Protein AF-A0AAF6BJA9-F1 (afdb_monomer_lite)

Sequence (300 aa):
MRVQPLTESLWLEAHGDADSFMAHGGGMAIALGTLLAVLSAVANGTFTIFSKTGAVRRARVDPVVFNLWACVGIVLSSLLTLVMYKFVWSYMGLISGLLFVLSASNSYRAVRLIGVSVGTGIWCGTAVLVSFVAGLVFDPNGALKSKLWALVAIIIIMIGIVGVAYAGHVGRVAAGHEENLDTLLQHPVTGEQRSGTFSTGVFTAIFAGLAGGLIMIPLTRASAEAQGIPYLPSFAIGVAIFAPIVTAIPYVTRVDREMPNLAPAAAALPGIVSGIVWNIGNVFSILAIGYISYSIAYPM

Secondary structure (DSSP, 8-state):
-------HHHHHHHHS-HHHHHHTTHHHHHHHHHHHHHHHHHHHHHGGGGGGSHHHHHTT--HHHHHHHHHHHHHHHHHGGGGTS-----HHHHHHHHHHHHHHHHHHHHHHHHHHHHHHHHHHHHHHHHHHHHHHHH-TT---S-HHHHHHHHHHHHHHHHHHHHHHHHHHHHTTTTTTTTGGGT----HHHHHHHHHHHHHHHHHHHHHHTTTTHHHHTS-TTTSSGGGHHHHHHHHHHHHHHHHHHHHHTSSS-PPP---HHHHHHHHHHHHHHHHHHHHHHHHHHHHH-HHHHS--

Foldseek 3Di:
DQLQQLALLVCCVVPVDSVVSVVVCLVVLLVLLVVLLVLLVVLVLCLLVLCVDPLNVVVVAQLLLLLLLLLVLLLVLLVVCVVPAPADADLLLLLLLQLQSLLSSLLNLLCVLLNSQLLVLLLLLLLLVLLLVLQCVQQPSSDDPDPVVLVVVNVVSNVVSVVRNVVSNVVCVVVCVVCPPVVVVPDDDDPVNSVVSNVSSSVSSNSSNNSNSCSCSSLSVTDSSCHASSVSNNNSVSNVVVSVVSSQVVLCPDPVSDDRPSSCVRRNVSSSVSNNSNVSSVNSLSSSCSRHNRSPSRSD

Structure (mmCIF, N/CA/C/O backbone):
data_AF-A0AAF6BJA9-F1
#
_entry.id   AF-A0AAF6BJA9-F1
#
loop_
_atom_site.group_PDB
_atom_site.id
_atom_site.type_symbol
_atom_site.label_atom_id
_atom_site.label_alt_id
_atom_site.label_comp_id
_atom_site.label_asym_id
_atom_site.label_entity_id
_atom_site.label_seq_id
_atom_site.pdbx_PDB_ins_code
_atom_site.Cartn_x
_atom_site.Cartn_y
_atom_site.Cartn_z
_atom_site.occupancy
_atom_site.B_iso_or_equiv
_atom_site.auth_seq_id
_atom_site.auth_comp_id
_atom_site.auth_asym_id
_atom_site.auth_atom_id
_atom_site.pdbx_PDB_model_num
ATOM 1 N N . MET A 1 1 ? 4.086 -14.733 -21.008 1.00 34.28 1 MET A N 1
ATOM 2 C CA . MET A 1 1 ? 4.845 -13.716 -21.767 1.00 34.28 1 MET A CA 1
ATOM 3 C C . MET A 1 1 ? 5.804 -13.037 -20.810 1.00 34.28 1 MET A C 1
ATOM 5 O O . MET A 1 1 ? 5.344 -12.556 -19.783 1.00 34.28 1 MET A O 1
ATOM 9 N N . ARG A 1 2 ? 7.115 -13.046 -21.086 1.00 34.19 2 ARG A N 1
ATOM 10 C CA . ARG A 1 2 ? 8.041 -12.129 -20.406 1.00 34.19 2 ARG A CA 1
ATOM 11 C C . ARG A 1 2 ? 7.704 -10.739 -20.934 1.00 34.19 2 ARG A C 1
ATOM 13 O O . ARG A 1 2 ? 7.937 -10.488 -22.110 1.00 34.19 2 ARG A O 1
ATOM 20 N N . VAL A 1 3 ? 7.099 -9.885 -20.116 1.00 44.19 3 VAL A N 1
ATOM 21 C CA . VAL A 1 3 ? 7.051 -8.456 -20.432 1.00 44.19 3 VAL A CA 1
ATOM 22 C C . VAL A 1 3 ? 8.466 -7.967 -20.155 1.00 44.19 3 VAL A C 1
ATOM 24 O O . VAL A 1 3 ? 8.813 -7.709 -19.007 1.00 44.19 3 VAL A O 1
ATOM 27 N N . GLN A 1 4 ? 9.333 -7.989 -21.171 1.00 48.81 4 GLN A N 1
ATOM 28 C CA . GLN A 1 4 ? 10.570 -7.223 -21.077 1.00 48.81 4 GLN A CA 1
ATOM 29 C C . GLN A 1 4 ? 10.157 -5.762 -20.871 1.00 48.81 4 GLN A C 1
ATOM 31 O O . GLN A 1 4 ? 9.254 -5.307 -21.580 1.00 48.81 4 GLN A O 1
ATOM 36 N N . PRO A 1 5 ? 10.735 -5.056 -19.887 1.00 52.78 5 PRO A N 1
ATOM 37 C CA . PRO A 1 5 ? 10.380 -3.670 -19.665 1.00 52.78 5 PRO A CA 1
ATOM 38 C C . PRO A 1 5 ? 10.709 -2.876 -20.934 1.00 52.78 5 PRO A C 1
ATOM 40 O O . PRO A 1 5 ? 11.847 -2.862 -21.395 1.00 52.78 5 PRO A O 1
ATOM 43 N N . LEU A 1 6 ? 9.685 -2.269 -21.529 1.00 60.59 6 LEU A N 1
ATOM 44 C CA . LEU A 1 6 ? 9.773 -1.437 -22.733 1.00 60.59 6 LEU A CA 1
ATOM 45 C C . LEU A 1 6 ? 9.992 0.020 -22.312 1.00 60.59 6 LEU A C 1
ATOM 47 O O . LEU A 1 6 ? 9.307 0.929 -22.776 1.00 60.59 6 LEU A O 1
ATOM 51 N N . THR A 1 7 ? 10.905 0.241 -21.366 1.00 62.94 7 THR A N 1
ATOM 52 C CA . THR A 1 7 ? 11.244 1.592 -20.929 1.00 62.94 7 THR A CA 1
ATOM 53 C C . THR A 1 7 ? 12.184 2.231 -21.943 1.00 62.94 7 THR A C 1
ATOM 55 O O . THR A 1 7 ? 13.053 1.570 -22.518 1.00 62.94 7 THR A O 1
ATOM 58 N N . GLU A 1 8 ? 12.043 3.542 -22.135 1.00 64.38 8 GLU A N 1
ATOM 59 C CA . GLU A 1 8 ? 12.928 4.317 -23.012 1.00 64.38 8 GLU A CA 1
ATOM 60 C C . GLU A 1 8 ? 14.409 4.133 -22.621 1.00 64.38 8 GLU A C 1
ATOM 62 O O . GLU A 1 8 ? 15.269 4.035 -23.490 1.00 64.38 8 GLU A O 1
ATOM 67 N N . SER A 1 9 ? 14.704 4.001 -21.321 1.00 61.16 9 SER A N 1
ATOM 68 C CA . SER A 1 9 ? 16.060 3.775 -20.801 1.00 61.16 9 SER A CA 1
ATOM 69 C C . SER A 1 9 ? 16.695 2.474 -21.300 1.00 61.16 9 SER A C 1
ATOM 71 O O . SER A 1 9 ? 17.823 2.494 -21.781 1.00 61.16 9 SER A O 1
ATOM 73 N N . LEU A 1 10 ? 15.970 1.354 -21.244 1.00 66.25 10 LEU A N 1
ATOM 74 C CA . LEU A 1 10 ? 16.471 0.055 -21.704 1.00 66.25 10 LEU A CA 1
ATOM 75 C C . LEU A 1 10 ? 16.582 0.009 -23.226 1.00 66.25 10 LEU A C 1
ATOM 77 O O . LEU A 1 10 ? 17.491 -0.618 -23.768 1.00 66.25 10 LEU A O 1
ATOM 81 N N . TRP A 1 11 ? 15.675 0.696 -23.927 1.00 67.50 11 TRP A N 1
ATOM 82 C CA . TRP A 1 11 ? 15.764 0.821 -25.377 1.00 67.50 11 TRP A CA 1
ATOM 83 C C . TRP A 1 11 ? 17.007 1.604 -25.797 1.00 67.50 11 TRP A C 1
ATOM 85 O O . TRP A 1 11 ? 17.714 1.178 -26.708 1.00 67.50 11 TRP A O 1
ATOM 95 N N . LEU A 1 12 ? 17.298 2.706 -25.103 1.00 65.25 12 LEU A N 1
ATOM 96 C CA . LEU A 1 12 ? 18.499 3.512 -25.302 1.00 65.25 12 LEU A CA 1
ATOM 97 C C . LEU A 1 12 ? 19.780 2.734 -24.997 1.00 65.25 12 LEU A C 1
ATOM 99 O O . LEU A 1 12 ? 20.728 2.823 -25.770 1.00 65.25 12 LEU A O 1
ATOM 103 N N . GLU A 1 13 ? 19.811 1.937 -23.929 1.00 68.56 13 GLU A N 1
ATOM 104 C CA . GLU A 1 13 ? 20.958 1.068 -23.630 1.00 68.56 13 GLU A CA 1
ATOM 105 C C . GLU A 1 13 ? 21.189 0.003 -24.712 1.00 68.56 13 GLU A C 1
ATOM 107 O O . GLU A 1 13 ? 22.333 -0.309 -25.035 1.00 68.56 13 GLU A O 1
ATOM 112 N N . ALA A 1 14 ? 20.116 -0.543 -25.291 1.00 68.00 14 ALA A N 1
ATOM 113 C CA . ALA A 1 14 ? 20.206 -1.598 -26.297 1.00 68.00 14 ALA A CA 1
ATOM 114 C C . ALA A 1 14 ? 20.451 -1.085 -27.731 1.00 68.00 14 ALA A C 1
ATOM 116 O O . ALA A 1 14 ? 21.119 -1.767 -28.506 1.00 68.00 14 ALA A O 1
ATOM 117 N N . HIS A 1 15 ? 19.916 0.086 -28.097 1.00 70.31 15 HIS A N 1
ATOM 118 C CA . HIS A 1 15 ? 19.885 0.574 -29.487 1.00 70.31 15 HIS A CA 1
ATOM 119 C C . HIS A 1 15 ? 20.535 1.951 -29.687 1.00 70.31 15 HIS A C 1
ATOM 121 O O . HIS A 1 15 ? 20.755 2.352 -30.826 1.00 70.31 15 HIS A O 1
ATOM 127 N N . GLY A 1 16 ? 20.853 2.682 -28.614 1.00 69.75 16 GLY A N 1
ATOM 128 C CA . GLY A 1 16 ? 21.572 3.960 -28.670 1.00 69.75 16 GLY A CA 1
ATOM 129 C C . GLY A 1 16 ? 20.784 5.164 -29.203 1.00 69.75 16 GLY A C 1
ATOM 130 O O . GLY A 1 16 ? 21.357 6.248 -29.270 1.00 69.75 16 GLY A O 1
ATOM 131 N N . ASP A 1 17 ? 19.503 5.012 -29.565 1.00 73.94 17 ASP A N 1
ATOM 132 C CA . ASP A 1 17 ? 18.697 6.075 -30.186 1.00 73.94 17 ASP A CA 1
ATOM 133 C C . ASP A 1 17 ? 17.255 6.153 -29.637 1.00 73.94 17 ASP A C 1
ATOM 135 O O . ASP A 1 17 ? 16.500 5.177 -29.688 1.00 73.94 17 ASP A O 1
ATOM 139 N N . ALA A 1 18 ? 16.860 7.337 -29.150 1.00 67.75 18 ALA A N 1
ATOM 140 C CA . ALA A 1 18 ? 15.521 7.631 -28.629 1.00 67.75 18 ALA A CA 1
ATOM 141 C C . ALA A 1 18 ? 14.471 7.804 -29.738 1.00 67.75 18 ALA A C 1
ATOM 143 O O . ALA A 1 18 ? 13.301 7.470 -29.532 1.00 67.75 18 ALA A O 1
ATOM 144 N N . ASP A 1 19 ? 14.865 8.288 -30.918 1.00 68.75 19 ASP A N 1
ATOM 145 C CA . ASP A 1 19 ? 13.929 8.492 -32.028 1.00 68.75 19 ASP A CA 1
ATOM 146 C C . ASP A 1 19 ? 13.453 7.135 -32.566 1.00 68.75 19 ASP A C 1
ATOM 148 O O . ASP A 1 19 ? 12.267 6.945 -32.864 1.00 68.75 19 ASP A O 1
ATOM 152 N N . SER A 1 20 ? 14.341 6.135 -32.546 1.00 69.50 20 SER A N 1
ATOM 153 C CA . SER A 1 20 ? 13.988 4.742 -32.814 1.00 69.50 20 SER A CA 1
ATOM 154 C C . SER A 1 20 ? 12.968 4.167 -31.816 1.00 69.50 20 SER A C 1
ATOM 156 O O . SER A 1 20 ? 12.077 3.431 -32.240 1.00 69.50 20 SER A O 1
ATOM 158 N N . PHE A 1 21 ? 13.015 4.524 -30.524 1.00 71.06 21 PHE A N 1
ATOM 159 C CA . PHE A 1 21 ? 12.031 4.065 -29.528 1.00 71.06 21 PHE A CA 1
ATOM 160 C C . PHE A 1 21 ? 10.630 4.587 -29.854 1.00 71.06 21 PHE A C 1
ATOM 162 O O . PHE A 1 21 ? 9.650 3.836 -29.843 1.00 71.06 21 PHE A O 1
ATOM 169 N N . MET A 1 22 ? 10.531 5.871 -30.205 1.00 72.81 22 MET A N 1
ATOM 170 C CA . MET A 1 22 ? 9.260 6.488 -30.582 1.00 72.81 22 MET A CA 1
ATOM 171 C C . MET A 1 22 ? 8.695 5.882 -31.871 1.00 72.81 22 MET A C 1
ATOM 173 O O . MET A 1 22 ? 7.496 5.601 -31.932 1.00 72.81 22 MET A O 1
ATOM 177 N N . ALA A 1 23 ? 9.552 5.595 -32.855 1.00 67.25 23 ALA A N 1
ATOM 178 C CA . ALA A 1 23 ? 9.166 4.926 -34.098 1.00 67.25 23 ALA A CA 1
ATOM 179 C C . ALA A 1 23 ? 8.669 3.479 -33.890 1.00 67.25 23 ALA A C 1
ATOM 181 O O . ALA A 1 23 ? 7.835 3.005 -34.659 1.00 67.25 23 ALA A O 1
ATOM 182 N N . HIS A 1 24 ? 9.121 2.794 -32.832 1.00 65.94 24 HIS A N 1
ATOM 183 C CA . HIS A 1 24 ? 8.747 1.409 -32.503 1.00 65.94 24 HIS A CA 1
ATOM 184 C C . HIS A 1 24 ? 7.612 1.299 -31.467 1.00 65.94 24 HIS A C 1
ATOM 186 O O . HIS A 1 24 ? 7.437 0.262 -30.829 1.00 65.94 24 HIS A O 1
ATOM 192 N N . GLY A 1 25 ? 6.804 2.353 -31.308 1.00 72.06 25 GLY A N 1
ATOM 193 C CA . GLY A 1 25 ? 5.620 2.330 -30.443 1.00 72.06 25 GLY A CA 1
ATOM 194 C C . GLY A 1 25 ? 5.856 2.816 -29.010 1.00 72.06 25 GLY A C 1
ATOM 195 O O . GLY A 1 25 ? 4.967 2.672 -28.169 1.00 72.06 25 GLY A O 1
ATOM 196 N N . GLY A 1 26 ? 6.998 3.452 -28.728 1.00 76.56 26 GLY A N 1
ATOM 197 C CA . GLY A 1 26 ? 7.319 4.021 -27.416 1.00 76.56 26 GLY A CA 1
ATOM 198 C C . GLY A 1 26 ? 6.270 5.006 -26.888 1.00 76.56 26 GLY A C 1
ATOM 199 O O . GLY A 1 26 ? 5.929 4.978 -25.706 1.00 76.56 26 GLY A O 1
ATOM 200 N N . GLY A 1 27 ? 5.652 5.802 -27.769 1.00 82.12 27 GLY A N 1
ATOM 201 C CA . GLY A 1 27 ? 4.544 6.687 -27.389 1.00 82.12 27 GLY A CA 1
ATOM 202 C C . GLY A 1 27 ? 3.325 5.934 -26.832 1.00 82.12 27 GLY A C 1
ATOM 203 O O . GLY A 1 27 ? 2.727 6.368 -25.847 1.00 82.12 27 GLY A O 1
ATOM 204 N N . MET A 1 28 ? 2.988 4.773 -27.406 1.00 84.31 28 MET A N 1
ATOM 205 C CA . MET A 1 28 ? 1.901 3.922 -26.910 1.00 84.31 28 MET A CA 1
ATOM 206 C C . MET A 1 28 ? 2.273 3.253 -25.582 1.00 84.31 28 MET A C 1
ATOM 208 O O . MET A 1 28 ? 1.428 3.171 -24.693 1.00 84.31 28 MET A O 1
ATOM 212 N N . ALA A 1 29 ? 3.531 2.834 -25.413 1.00 83.25 29 ALA A N 1
ATOM 213 C CA . ALA A 1 29 ? 4.031 2.288 -24.150 1.00 83.25 29 ALA A CA 1
ATOM 214 C C . ALA A 1 29 ? 3.932 3.311 -23.004 1.00 83.25 29 ALA A C 1
ATOM 216 O O . ALA A 1 29 ? 3.412 2.984 -21.937 1.00 83.25 29 ALA A O 1
ATOM 217 N N . ILE A 1 30 ? 4.341 4.563 -23.245 1.00 87.06 30 ILE A N 1
ATOM 218 C CA . ILE A 1 30 ? 4.216 5.655 -22.268 1.00 87.06 30 ILE A CA 1
ATOM 219 C C . ILE A 1 30 ? 2.743 5.896 -21.922 1.00 87.06 30 ILE A C 1
ATOM 221 O O . ILE A 1 30 ? 2.389 5.915 -20.745 1.00 87.06 30 ILE A O 1
ATOM 225 N N . ALA A 1 31 ? 1.867 6.011 -22.927 1.00 89.38 31 ALA A N 1
ATOM 226 C CA . ALA A 1 31 ? 0.438 6.236 -22.706 1.00 89.38 31 ALA A CA 1
ATOM 227 C C . ALA A 1 31 ? -0.217 5.111 -21.882 1.00 89.38 31 ALA A C 1
ATOM 229 O O . ALA A 1 31 ? -0.987 5.386 -20.960 1.00 89.38 31 ALA A O 1
ATOM 230 N N . LEU A 1 32 ? 0.115 3.849 -22.175 1.00 91.12 32 LEU A N 1
ATOM 231 C CA . LEU A 1 32 ? -0.370 2.694 -21.418 1.00 91.12 32 LEU A CA 1
ATOM 232 C C . LEU A 1 32 ? 0.174 2.678 -19.987 1.00 91.12 32 LEU A C 1
ATOM 234 O O . LEU A 1 32 ? -0.597 2.466 -19.052 1.00 91.12 32 LEU A O 1
ATOM 238 N N . GLY A 1 33 ? 1.471 2.936 -19.798 1.00 91.19 33 GLY A N 1
ATOM 239 C CA . GLY A 1 33 ? 2.082 3.025 -18.471 1.00 91.19 33 GLY A CA 1
ATOM 240 C C . GLY A 1 33 ? 1.441 4.115 -17.613 1.00 91.19 33 GLY A C 1
ATOM 241 O O . GLY A 1 33 ? 1.088 3.865 -16.463 1.00 91.19 33 GLY A O 1
ATOM 242 N N . THR A 1 34 ? 1.201 5.293 -18.192 1.00 92.62 34 THR A N 1
ATOM 243 C CA . THR A 1 34 ? 0.502 6.400 -17.530 1.00 92.62 34 THR A CA 1
ATOM 244 C C . THR A 1 34 ? -0.942 6.044 -17.180 1.00 92.62 34 THR A C 1
ATOM 246 O O . THR A 1 34 ? -1.369 6.292 -16.054 1.00 92.62 34 THR A O 1
ATOM 249 N N . LEU A 1 35 ? -1.695 5.429 -18.099 1.00 95.19 35 LEU A N 1
ATOM 250 C CA . LEU A 1 35 ? -3.065 4.985 -17.826 1.00 95.19 35 LEU A CA 1
ATOM 251 C C . LEU A 1 35 ? -3.108 3.990 -16.658 1.00 95.19 35 LEU A C 1
ATOM 253 O O . LEU A 1 35 ? -3.942 4.119 -15.765 1.00 95.19 35 LEU A O 1
ATOM 257 N N . LEU A 1 36 ? -2.196 3.017 -16.646 1.00 95.75 36 LEU A N 1
ATOM 258 C CA . LEU A 1 36 ? -2.088 2.028 -15.574 1.00 95.75 36 LEU A CA 1
ATOM 259 C C . LEU A 1 36 ? -1.726 2.679 -14.232 1.00 95.75 36 LEU A C 1
ATOM 261 O O . LEU A 1 36 ? -2.331 2.337 -13.218 1.00 95.75 36 LEU A O 1
ATOM 265 N N . ALA A 1 37 ? -0.809 3.649 -14.216 1.00 94.56 37 ALA A N 1
ATOM 266 C CA . ALA A 1 37 ? -0.485 4.404 -13.006 1.00 94.56 37 ALA A CA 1
ATOM 267 C C . ALA A 1 37 ? -1.716 5.151 -12.456 1.00 94.56 37 ALA A C 1
ATOM 269 O O . ALA A 1 37 ? -2.041 5.024 -11.279 1.00 94.56 37 ALA A O 1
ATOM 270 N N . VAL A 1 38 ? -2.494 5.817 -13.320 1.00 94.44 38 VAL A N 1
ATOM 271 C CA . VAL A 1 38 ? -3.741 6.496 -12.918 1.00 94.44 38 VAL A CA 1
ATOM 272 C C . VAL A 1 38 ? -4.776 5.511 -12.363 1.00 94.44 38 VAL A C 1
ATOM 274 O O . VAL A 1 38 ? -5.398 5.775 -11.333 1.00 94.44 38 VAL A O 1
ATOM 277 N N . LEU A 1 39 ? -4.959 4.353 -13.005 1.00 95.94 39 LEU A N 1
ATOM 278 C CA . LEU A 1 39 ? -5.859 3.312 -12.498 1.00 95.94 39 LEU A CA 1
ATOM 279 C C . LEU A 1 39 ? -5.396 2.772 -11.138 1.00 95.94 39 LEU A C 1
ATOM 281 O O . LEU A 1 39 ? -6.229 2.507 -10.266 1.00 95.94 39 LEU A O 1
ATOM 285 N N . SER A 1 40 ? -4.081 2.652 -10.933 1.00 95.75 40 SER A N 1
ATOM 286 C CA . SER A 1 40 ? -3.509 2.309 -9.631 1.00 95.75 40 SER A CA 1
ATOM 287 C C . SER A 1 40 ? -3.832 3.360 -8.574 1.00 95.75 40 SER A C 1
ATOM 289 O O . SER A 1 40 ? -4.333 3.012 -7.502 1.00 95.75 40 SER A O 1
ATOM 291 N N . ALA A 1 41 ? -3.639 4.644 -8.884 1.00 92.31 41 ALA A N 1
ATOM 292 C CA . ALA A 1 41 ? -3.942 5.747 -7.978 1.00 92.31 41 ALA A CA 1
ATOM 293 C C . ALA A 1 41 ? -5.418 5.746 -7.540 1.00 92.31 41 ALA A C 1
ATOM 295 O O . ALA A 1 41 ? -5.713 5.917 -6.356 1.00 92.31 41 ALA A O 1
ATOM 296 N N . VAL A 1 42 ? -6.356 5.459 -8.452 1.00 93.12 42 VAL A N 1
ATOM 297 C CA . VAL A 1 42 ? -7.790 5.339 -8.124 1.00 93.12 42 VAL A CA 1
ATOM 298 C C . VAL A 1 42 ? -8.050 4.186 -7.150 1.00 93.12 42 VAL A C 1
ATOM 300 O O . VAL A 1 42 ? -8.745 4.363 -6.143 1.00 93.12 42 VAL A O 1
ATOM 303 N N . ALA A 1 43 ? -7.480 3.008 -7.408 1.00 94.38 43 ALA A N 1
ATOM 304 C CA . ALA A 1 43 ? -7.631 1.847 -6.535 1.00 94.38 43 ALA A CA 1
ATOM 305 C C . ALA A 1 43 ? -7.014 2.090 -5.140 1.00 94.38 43 ALA A C 1
ATOM 307 O O . ALA A 1 43 ? -7.668 1.860 -4.115 1.00 94.38 43 ALA A O 1
ATOM 308 N N . ASN A 1 44 ? -5.803 2.655 -5.097 1.00 90.31 44 ASN A N 1
ATOM 309 C CA . ASN A 1 44 ? -5.084 3.027 -3.874 1.00 90.31 44 ASN A CA 1
ATOM 310 C C . ASN A 1 44 ? -5.755 4.175 -3.100 1.00 90.31 44 ASN A C 1
ATOM 312 O O . ASN A 1 44 ? -5.689 4.217 -1.874 1.00 90.31 44 ASN A O 1
ATOM 316 N N . GLY A 1 45 ? -6.451 5.090 -3.772 1.00 87.06 45 GLY A N 1
ATOM 317 C CA . GLY A 1 45 ? -7.254 6.118 -3.107 1.00 87.06 45 GLY A CA 1
ATOM 318 C C . GLY A 1 45 ? -8.534 5.560 -2.473 1.00 87.06 45 GLY A C 1
ATOM 319 O O . GLY A 1 45 ? -9.032 6.101 -1.486 1.00 87.06 45 GLY A O 1
ATOM 320 N N . THR A 1 46 ? -9.057 4.454 -3.012 1.00 90.44 46 THR A N 1
ATOM 321 C CA . THR A 1 46 ? -10.394 3.934 -2.682 1.00 90.44 46 THR A CA 1
ATOM 322 C C . THR A 1 46 ? -10.378 2.856 -1.600 1.00 90.44 46 THR A C 1
ATOM 324 O O . THR A 1 46 ? -11.316 2.778 -0.804 1.00 90.44 46 THR A O 1
ATOM 327 N N . PHE A 1 47 ? -9.338 2.018 -1.527 1.00 93.75 47 PHE A N 1
ATOM 328 C CA . PHE A 1 47 ? -9.377 0.799 -0.704 1.00 93.75 47 PHE A CA 1
ATOM 329 C C . PHE A 1 47 ? -9.695 1.052 0.782 1.00 93.75 47 PHE A C 1
ATOM 331 O O . PHE A 1 47 ? -10.384 0.249 1.412 1.00 93.75 47 PHE A O 1
ATOM 338 N N . THR A 1 48 ? -9.275 2.178 1.364 1.00 91.00 48 THR A N 1
ATOM 339 C CA . THR A 1 48 ? -9.524 2.452 2.790 1.00 91.00 48 THR A CA 1
ATOM 340 C C . THR A 1 48 ? -10.989 2.748 3.119 1.00 91.00 48 THR A C 1
ATOM 342 O O . THR A 1 48 ? -11.394 2.599 4.275 1.00 91.00 48 THR A O 1
ATOM 345 N N . ILE A 1 49 ? -11.817 3.106 2.132 1.00 91.00 49 ILE A N 1
ATOM 346 C CA . ILE A 1 49 ? -13.228 3.477 2.326 1.00 91.00 49 ILE A CA 1
ATOM 347 C C . ILE A 1 49 ? -14.034 2.325 2.942 1.00 91.00 49 ILE A C 1
ATOM 349 O O . ILE A 1 49 ? -14.912 2.561 3.774 1.00 91.00 49 ILE A O 1
ATOM 353 N N . PHE A 1 50 ? -13.701 1.070 2.626 1.00 93.69 50 PHE A N 1
ATOM 354 C CA . PHE A 1 50 ? -14.411 -0.101 3.152 1.00 93.69 50 PHE A CA 1
ATOM 355 C C . PHE A 1 50 ? -14.306 -0.248 4.682 1.00 93.69 50 PHE A C 1
ATOM 357 O O . PHE A 1 50 ? -15.227 -0.775 5.316 1.00 93.69 50 PHE A O 1
ATOM 364 N N . SER A 1 51 ? -13.255 0.310 5.299 1.00 90.50 51 SER A N 1
ATOM 365 C CA . SER A 1 51 ? -13.113 0.376 6.764 1.00 90.50 51 SER A CA 1
ATOM 366 C C . SER A 1 51 ? -14.168 1.264 7.440 1.00 90.50 51 SER A C 1
ATOM 368 O O . SER A 1 51 ? -14.385 1.180 8.647 1.00 90.50 51 SER A O 1
ATOM 370 N N . LYS A 1 52 ? -14.869 2.102 6.664 1.00 86.75 52 LYS A N 1
ATOM 371 C CA . LYS A 1 52 ? -15.919 3.012 7.143 1.00 86.75 52 LYS A CA 1
ATOM 372 C C . LYS A 1 52 ? -17.338 2.508 6.911 1.00 86.75 52 LYS A C 1
ATOM 374 O O . LYS A 1 52 ? -18.289 3.222 7.235 1.00 86.75 52 LYS A O 1
ATOM 379 N N . THR A 1 53 ? -17.504 1.300 6.376 1.00 89.62 53 THR A N 1
ATOM 380 C CA . THR A 1 53 ? -18.832 0.701 6.195 1.00 89.62 53 THR A CA 1
ATOM 381 C C . THR A 1 53 ? -19.591 0.629 7.524 1.00 89.62 53 THR A C 1
ATOM 383 O O . THR A 1 53 ? -19.007 0.484 8.603 1.00 89.62 53 THR A O 1
ATOM 386 N N . GLY A 1 54 ? -20.922 0.737 7.461 1.00 85.81 54 GLY A N 1
ATOM 387 C CA . GLY A 1 54 ? -21.763 0.799 8.660 1.00 85.81 54 GLY A CA 1
ATOM 388 C C . GLY A 1 54 ? -21.593 -0.411 9.586 1.00 85.81 54 GLY A C 1
ATOM 389 O O . GLY A 1 54 ? -21.597 -0.245 10.802 1.00 85.81 54 GLY A O 1
ATOM 390 N N . ALA A 1 55 ? -21.385 -1.609 9.029 1.00 89.38 55 ALA A N 1
ATOM 391 C CA . ALA A 1 55 ? -21.138 -2.825 9.805 1.00 89.38 55 ALA A CA 1
ATOM 392 C C . ALA A 1 55 ? -19.836 -2.739 10.623 1.00 89.38 55 ALA A C 1
ATOM 394 O O . ALA A 1 55 ? -19.862 -2.955 11.834 1.00 89.38 55 ALA A O 1
ATOM 395 N N . VAL A 1 56 ? -18.729 -2.340 9.985 1.00 90.12 56 VAL A N 1
ATOM 396 C CA . VAL A 1 56 ? -17.406 -2.194 10.618 1.00 90.12 56 VAL A CA 1
ATOM 397 C C . VAL A 1 56 ? -17.435 -1.122 11.709 1.00 90.12 56 VAL A C 1
ATOM 399 O O . VAL A 1 56 ? -16.946 -1.345 12.818 1.00 90.12 56 VAL A O 1
ATOM 402 N N . ARG A 1 57 ? -18.080 0.022 11.438 1.00 87.38 57 ARG A N 1
ATOM 403 C CA . ARG A 1 57 ? -18.218 1.111 12.419 1.00 87.38 57 ARG A CA 1
ATOM 404 C C . ARG A 1 57 ? -19.060 0.707 13.628 1.00 87.38 57 ARG A C 1
ATOM 406 O O . ARG A 1 57 ? -18.655 0.988 14.753 1.00 87.38 57 ARG A O 1
ATOM 413 N N . ARG A 1 58 ? -20.204 0.042 13.419 1.00 85.56 58 ARG A N 1
ATOM 414 C CA . ARG A 1 58 ? -21.081 -0.415 14.515 1.00 85.56 58 ARG A CA 1
ATOM 415 C C . ARG A 1 58 ? -20.396 -1.446 15.408 1.00 85.56 58 ARG A C 1
ATOM 417 O O . ARG A 1 58 ? -20.538 -1.371 16.621 1.00 85.56 58 ARG A O 1
ATOM 424 N N . ALA A 1 59 ? -19.624 -2.356 14.817 1.00 87.75 59 ALA A N 1
ATOM 425 C CA . ALA A 1 59 ? -18.868 -3.367 15.553 1.00 87.75 59 ALA A CA 1
ATOM 426 C C . ALA A 1 59 ? -17.567 -2.834 16.190 1.00 87.75 59 ALA A C 1
ATOM 428 O O . ALA A 1 59 ? -16.876 -3.597 16.857 1.00 87.75 59 ALA A O 1
ATOM 429 N N . ARG A 1 60 ? -17.226 -1.548 15.991 1.00 86.88 60 ARG A N 1
ATOM 430 C CA . ARG A 1 60 ? -16.004 -0.897 16.508 1.00 86.88 60 ARG A CA 1
ATOM 431 C C . ARG A 1 60 ? -14.729 -1.699 16.231 1.00 86.88 60 ARG A C 1
ATOM 433 O O . ARG A 1 60 ? -13.859 -1.813 17.091 1.00 86.88 60 ARG A O 1
ATOM 440 N N . VAL A 1 61 ? -14.632 -2.249 15.023 1.00 88.62 61 VAL A N 1
ATOM 441 C CA . VAL A 1 61 ? -13.503 -3.092 14.615 1.00 88.62 61 VAL A CA 1
ATOM 442 C C . VAL A 1 61 ? -12.201 -2.300 14.730 1.00 88.62 61 VAL A C 1
ATOM 444 O O . VAL A 1 61 ? -12.105 -1.169 14.245 1.00 88.62 61 VAL A O 1
ATOM 447 N N . ASP A 1 62 ? -11.192 -2.892 15.367 1.00 90.94 62 ASP A N 1
ATOM 448 C CA . ASP A 1 62 ? -9.872 -2.276 15.465 1.00 90.94 62 ASP A CA 1
ATOM 449 C C . ASP A 1 62 ? -9.231 -2.159 14.064 1.00 90.94 62 ASP A C 1
ATOM 451 O O . ASP A 1 62 ? -9.259 -3.131 13.302 1.00 90.94 62 ASP A O 1
ATOM 455 N N . PRO A 1 63 ? -8.624 -1.011 13.702 1.00 91.38 63 PRO A N 1
ATOM 456 C CA . PRO A 1 63 ? -7.884 -0.854 12.454 1.00 91.38 63 PRO A CA 1
ATOM 457 C C . PRO A 1 63 ? -6.886 -1.974 12.140 1.00 91.38 63 PRO A C 1
ATOM 459 O O . PRO A 1 63 ? -6.758 -2.339 10.973 1.00 91.38 63 PRO A O 1
ATOM 462 N N . VAL A 1 64 ? -6.195 -2.546 13.137 1.00 93.19 64 VAL A N 1
ATOM 463 C CA . VAL A 1 64 ? -5.246 -3.643 12.866 1.00 93.19 64 VAL A CA 1
ATOM 464 C C . VAL A 1 64 ? -5.944 -4.963 12.556 1.00 93.19 64 VAL A C 1
ATOM 466 O O . VAL A 1 64 ? -5.459 -5.733 11.733 1.00 93.19 64 VAL A O 1
ATOM 469 N N . VAL A 1 65 ? -7.118 -5.200 13.143 1.00 94.88 65 VAL A N 1
ATOM 470 C CA . VAL A 1 65 ? -7.963 -6.354 12.810 1.00 94.88 65 VAL A CA 1
ATOM 471 C C . VAL A 1 65 ? -8.551 -6.186 11.411 1.00 94.88 65 VAL A C 1
ATOM 473 O O . VAL A 1 65 ? -8.567 -7.132 10.626 1.00 94.88 65 VAL A O 1
ATOM 476 N N . PHE A 1 66 ? -8.985 -4.975 11.053 1.00 96.50 66 PHE A N 1
ATOM 477 C CA . PHE A 1 66 ? -9.422 -4.689 9.687 1.00 96.50 66 PHE A CA 1
ATOM 478 C C . PHE A 1 66 ? -8.283 -4.899 8.678 1.00 96.50 66 PHE A C 1
ATOM 480 O O . PHE A 1 66 ? -8.489 -5.512 7.631 1.00 96.50 66 PHE A O 1
ATOM 487 N N . ASN A 1 67 ? -7.066 -4.461 9.023 1.00 97.19 67 ASN A N 1
ATOM 488 C CA . ASN A 1 67 ? -5.870 -4.702 8.223 1.00 97.19 67 ASN A CA 1
ATOM 489 C C . ASN A 1 67 ? -5.615 -6.196 7.989 1.00 97.19 67 ASN A C 1
ATOM 491 O O . ASN A 1 67 ? -5.273 -6.571 6.873 1.00 97.19 67 ASN A O 1
ATOM 495 N N . LEU A 1 68 ? -5.818 -7.052 8.998 1.00 97.81 68 LEU A N 1
ATOM 496 C CA . LEU A 1 68 ? -5.688 -8.503 8.843 1.00 97.81 68 LEU A CA 1
ATOM 497 C C . LEU A 1 68 ? -6.639 -9.041 7.764 1.00 97.81 68 LEU A C 1
ATOM 499 O O . LEU A 1 68 ? -6.204 -9.766 6.872 1.00 97.81 68 LEU A O 1
ATOM 503 N N . TRP A 1 69 ? -7.913 -8.641 7.790 1.00 98.38 69 TRP A N 1
ATOM 504 C CA . TRP A 1 69 ? -8.884 -9.042 6.764 1.00 98.38 69 TRP A CA 1
ATOM 505 C C . TRP A 1 69 ? -8.544 -8.490 5.374 1.00 98.38 69 TRP A C 1
ATOM 507 O O . TRP A 1 69 ? -8.708 -9.195 4.379 1.00 98.38 69 TRP A O 1
ATOM 517 N N . ALA A 1 70 ? -8.005 -7.271 5.290 1.00 98.38 70 ALA A N 1
ATOM 518 C CA . ALA A 1 70 ? -7.473 -6.735 4.037 1.00 98.38 70 ALA A CA 1
ATOM 519 C C . ALA A 1 70 ? -6.272 -7.539 3.522 1.00 98.38 70 ALA A C 1
ATOM 521 O O . ALA A 1 70 ? -6.209 -7.876 2.341 1.00 98.38 70 ALA A O 1
ATOM 522 N N . CYS A 1 71 ? -5.365 -7.942 4.408 1.00 98.62 71 CYS A N 1
ATOM 523 C CA . CYS A 1 71 ? -4.243 -8.805 4.057 1.00 98.62 71 CYS A CA 1
ATOM 524 C C . CYS A 1 71 ? -4.716 -10.162 3.513 1.00 98.62 71 CYS A C 1
ATOM 526 O O . CYS A 1 71 ? -4.143 -10.648 2.542 1.00 98.62 71 CYS A O 1
ATOM 528 N N . VAL A 1 72 ? -5.801 -10.738 4.049 1.00 98.56 72 VAL A N 1
ATOM 529 C CA . VAL A 1 72 ? -6.417 -11.954 3.482 1.00 98.56 72 VAL A CA 1
ATOM 530 C C . VAL A 1 72 ? -6.844 -11.725 2.028 1.00 98.56 72 VAL A C 1
ATOM 532 O O . VAL A 1 72 ? -6.513 -12.535 1.165 1.00 98.56 72 VAL A O 1
ATOM 535 N N . GLY A 1 73 ? -7.511 -10.609 1.720 1.00 98.38 73 GLY A N 1
ATOM 536 C CA . GLY A 1 73 ? -7.898 -10.275 0.342 1.00 98.38 73 GLY A CA 1
ATOM 537 C C . GLY A 1 73 ? -6.710 -10.139 -0.616 1.00 98.38 73 GLY A C 1
ATOM 538 O O . GLY A 1 73 ? -6.768 -10.597 -1.760 1.00 98.38 73 GLY A O 1
ATOM 539 N N . ILE A 1 74 ? -5.600 -9.577 -0.139 1.00 98.31 74 ILE A N 1
ATOM 540 C CA . ILE A 1 74 ? -4.354 -9.447 -0.908 1.00 98.31 74 ILE A CA 1
ATOM 541 C C . ILE A 1 74 ? -3.716 -10.804 -1.162 1.00 98.31 74 ILE A C 1
ATOM 543 O O . ILE A 1 74 ? -3.303 -11.078 -2.286 1.00 98.31 74 ILE A O 1
ATOM 547 N N . VAL A 1 75 ? -3.664 -11.668 -0.148 1.00 98.62 75 VAL A N 1
ATOM 548 C CA . VAL A 1 75 ? -3.131 -13.025 -0.294 1.00 98.62 75 VAL A CA 1
ATOM 549 C C . VAL A 1 75 ? -3.958 -13.800 -1.316 1.00 98.62 75 VAL A C 1
ATOM 551 O O . VAL A 1 75 ? -3.395 -14.329 -2.269 1.00 98.62 75 VAL A O 1
ATOM 554 N N . LEU A 1 76 ? -5.288 -13.802 -1.186 1.00 98.12 76 LEU A N 1
ATOM 555 C CA . LEU A 1 76 ? -6.179 -14.515 -2.106 1.00 98.12 76 LEU A CA 1
ATOM 556 C C . LEU A 1 76 ? -6.037 -14.021 -3.553 1.00 98.12 76 LEU A C 1
ATOM 558 O O . LEU A 1 76 ? -5.854 -14.824 -4.467 1.00 98.12 76 LEU A O 1
ATOM 562 N N . SER A 1 77 ? -6.073 -12.704 -3.767 1.00 97.81 77 SER A N 1
ATOM 563 C CA . SER A 1 77 ? -5.938 -12.124 -5.112 1.00 97.81 77 SER A CA 1
ATOM 564 C C . SER A 1 77 ? -4.536 -12.296 -5.703 1.00 97.81 77 SER A C 1
ATOM 566 O O . SER A 1 77 ? -4.402 -12.480 -6.908 1.00 97.81 77 SER A O 1
ATOM 568 N N . SER A 1 78 ? -3.489 -12.300 -4.877 1.00 97.25 78 SER A N 1
ATOM 569 C CA . SER A 1 78 ? -2.118 -12.546 -5.335 1.00 97.25 78 SER A CA 1
ATOM 570 C C . SER A 1 78 ? -1.887 -14.011 -5.697 1.00 97.25 78 SER A C 1
ATOM 572 O O . SER A 1 78 ? -1.243 -14.295 -6.703 1.00 97.25 78 SER A O 1
ATOM 574 N N . LEU A 1 79 ? -2.437 -14.954 -4.926 1.00 95.50 79 LEU A N 1
ATOM 575 C CA . LEU A 1 79 ? -2.351 -16.384 -5.236 1.00 95.50 79 LEU A CA 1
ATOM 576 C C . LEU A 1 79 ? -3.127 -16.748 -6.505 1.00 95.50 79 LEU A C 1
ATOM 578 O O . LEU A 1 79 ? -2.720 -17.664 -7.213 1.00 95.50 79 LEU A O 1
ATOM 582 N N . LEU A 1 80 ? -4.178 -15.998 -6.856 1.00 95.06 80 LEU A N 1
ATOM 583 C CA . LEU A 1 80 ? -4.901 -16.182 -8.119 1.00 95.06 80 LEU A CA 1
ATOM 584 C C . LEU A 1 80 ? -3.991 -16.017 -9.349 1.00 95.06 80 LEU A C 1
ATOM 586 O O . LEU A 1 80 ? -4.232 -16.632 -10.387 1.00 95.06 80 LEU A O 1
ATOM 590 N N . THR A 1 81 ? -2.903 -15.249 -9.237 1.00 93.19 81 THR A N 1
ATOM 591 C CA . THR A 1 81 ? -1.935 -15.098 -10.335 1.00 93.19 81 THR A CA 1
ATOM 592 C C . THR A 1 81 ? -1.229 -16.406 -10.697 1.00 93.19 81 THR A C 1
ATOM 594 O O . THR A 1 81 ? -0.807 -16.562 -11.842 1.00 93.19 81 THR A O 1
ATOM 597 N N . LEU A 1 82 ? -1.190 -17.388 -9.787 1.00 93.19 82 LEU A N 1
ATOM 598 C CA . LEU A 1 82 ? -0.625 -18.718 -10.036 1.00 93.19 82 LEU A CA 1
ATOM 599 C C . LEU A 1 82 ? -1.406 -19.529 -11.079 1.00 93.19 82 LEU A C 1
ATOM 601 O O . LEU A 1 82 ? -0.873 -20.493 -11.620 1.00 93.19 82 LEU A O 1
ATOM 605 N N . VAL A 1 83 ? -2.645 -19.136 -11.400 1.00 93.50 83 VAL A N 1
ATOM 606 C CA . VAL A 1 83 ? -3.421 -19.747 -12.492 1.00 93.50 83 VAL A CA 1
ATOM 607 C C . VAL A 1 83 ? -2.791 -19.441 -13.855 1.00 93.50 83 VAL A C 1
ATOM 609 O O . VAL A 1 83 ? -2.838 -20.271 -14.759 1.00 93.50 83 VAL A O 1
ATOM 612 N N . MET A 1 84 ? -2.182 -18.260 -14.003 1.00 90.25 84 MET A N 1
ATOM 613 C CA . MET A 1 84 ? -1.649 -17.765 -15.279 1.00 90.25 84 MET A CA 1
ATOM 614 C C . MET A 1 84 ? -0.116 -17.720 -15.317 1.00 90.25 84 MET A C 1
ATOM 616 O O . MET A 1 84 ? 0.477 -17.741 -16.398 1.00 90.25 84 MET A O 1
ATOM 620 N N . TYR A 1 85 ? 0.538 -17.648 -14.156 1.00 89.38 85 TYR A N 1
ATOM 621 C CA . TYR A 1 85 ? 1.980 -17.458 -14.028 1.00 89.38 85 TYR A CA 1
ATOM 622 C C . TYR A 1 85 ? 2.614 -18.552 -13.169 1.00 89.38 85 TYR A C 1
ATOM 624 O O . TYR A 1 85 ? 2.045 -19.010 -12.182 1.00 89.38 85 TYR A O 1
ATOM 632 N N . LYS A 1 86 ? 3.837 -18.955 -13.531 1.00 90.31 86 LYS A N 1
ATOM 633 C CA . LYS A 1 86 ? 4.621 -19.894 -12.722 1.00 90.31 86 LYS A CA 1
ATOM 634 C C . LYS A 1 86 ? 5.071 -19.216 -11.431 1.00 90.31 86 LYS A C 1
ATOM 636 O O . LYS A 1 86 ? 5.484 -18.059 -11.453 1.00 90.31 86 LYS A O 1
ATOM 641 N N . PHE A 1 87 ? 5.037 -19.962 -10.332 1.00 92.25 87 PHE A N 1
ATOM 642 C CA . PHE A 1 87 ? 5.590 -19.507 -9.064 1.00 92.25 87 PHE A CA 1
ATOM 643 C C . PHE A 1 87 ? 7.105 -19.310 -9.179 1.00 92.25 87 PHE A C 1
ATOM 645 O O . PHE A 1 87 ? 7.825 -20.242 -9.544 1.00 92.25 87 PHE A O 1
ATOM 652 N N . VAL A 1 88 ? 7.578 -18.113 -8.833 1.00 91.62 88 VAL A N 1
ATOM 653 C CA . VAL A 1 88 ? 9.003 -17.803 -8.703 1.00 91.62 88 VAL A CA 1
ATOM 654 C C . VAL A 1 88 ? 9.242 -17.238 -7.309 1.00 91.62 88 VAL A C 1
ATOM 656 O O . VAL A 1 88 ? 8.675 -16.213 -6.924 1.00 91.62 88 VAL A O 1
ATOM 659 N N . TRP A 1 89 ? 10.069 -17.937 -6.536 1.00 94.12 89 TRP A N 1
ATOM 660 C CA . TRP A 1 89 ? 10.401 -17.527 -5.179 1.00 94.12 89 TRP A CA 1
ATOM 661 C C . TRP A 1 89 ? 11.366 -16.339 -5.177 1.00 94.12 89 TRP A C 1
ATOM 663 O O . TRP A 1 89 ? 12.387 -16.355 -5.862 1.00 94.12 89 TRP A O 1
ATOM 673 N N . SER A 1 90 ? 11.074 -15.335 -4.351 1.00 94.69 90 SER A N 1
ATOM 674 C CA . SER A 1 90 ? 11.982 -14.226 -4.077 1.00 94.69 90 SER A CA 1
ATOM 675 C C . SER A 1 90 ? 11.825 -13.738 -2.642 1.00 94.69 90 SER A C 1
ATOM 677 O O . SER A 1 90 ? 10.746 -13.305 -2.238 1.00 94.69 90 SER A O 1
ATOM 679 N N . TYR A 1 91 ? 12.922 -13.730 -1.879 1.00 95.81 91 TYR A N 1
ATOM 680 C CA . TYR A 1 91 ? 12.929 -13.188 -0.515 1.00 95.81 91 TYR A CA 1
ATOM 681 C C . TYR A 1 91 ? 12.602 -11.688 -0.481 1.00 95.81 91 TYR A C 1
ATOM 683 O O . TYR A 1 91 ? 12.108 -11.193 0.528 1.00 95.81 91 TYR A O 1
ATOM 691 N N . MET A 1 92 ? 12.814 -10.969 -1.590 1.00 96.06 92 MET A N 1
ATOM 692 C CA . MET A 1 92 ? 12.405 -9.571 -1.716 1.00 96.06 92 MET A CA 1
ATOM 693 C C . MET A 1 92 ? 10.895 -9.415 -1.519 1.00 96.06 92 MET A C 1
ATOM 695 O O . MET A 1 92 ? 10.462 -8.441 -0.908 1.00 96.06 92 MET A O 1
ATOM 699 N N . GLY A 1 93 ? 10.103 -10.405 -1.954 1.00 96.62 93 GLY A N 1
ATOM 700 C CA . GLY A 1 93 ? 8.656 -10.411 -1.750 1.00 96.62 93 GLY A CA 1
ATOM 701 C C . GLY A 1 93 ? 8.278 -10.376 -0.269 1.00 96.62 93 GLY A C 1
ATOM 702 O O . GLY A 1 93 ? 7.325 -9.694 0.103 1.00 96.62 93 GLY A O 1
ATOM 703 N N . LEU A 1 94 ? 9.072 -11.007 0.604 1.00 97.12 94 LEU A N 1
ATOM 704 C CA . LEU A 1 94 ? 8.859 -10.937 2.052 1.00 97.12 94 LEU A CA 1
ATOM 705 C C . LEU A 1 94 ? 9.024 -9.509 2.581 1.00 97.12 94 LEU A C 1
ATOM 707 O O . LEU A 1 94 ? 8.221 -9.062 3.399 1.00 97.12 94 LEU A O 1
ATOM 711 N N . ILE A 1 95 ? 10.033 -8.790 2.086 1.00 97.56 95 ILE A N 1
ATOM 712 C CA . ILE A 1 95 ? 10.317 -7.403 2.472 1.00 97.56 95 ILE A CA 1
ATOM 713 C C . ILE A 1 95 ? 9.181 -6.490 2.003 1.00 97.56 95 ILE A C 1
ATOM 715 O O . ILE A 1 95 ? 8.644 -5.727 2.805 1.00 97.56 95 ILE A O 1
ATOM 719 N N . SER A 1 96 ? 8.755 -6.611 0.742 1.00 97.44 96 SER A N 1
ATOM 720 C CA . SER A 1 96 ? 7.593 -5.877 0.224 1.00 97.44 96 SER A CA 1
ATOM 721 C C . SER A 1 96 ? 6.325 -6.183 1.020 1.00 97.44 96 SER A C 1
ATOM 723 O O . SER A 1 96 ? 5.571 -5.267 1.342 1.00 97.44 96 SER A O 1
ATOM 725 N N . GLY A 1 97 ? 6.106 -7.449 1.390 1.00 98.12 97 GLY A N 1
ATOM 726 C CA . GLY A 1 97 ? 4.972 -7.868 2.211 1.00 98.12 97 GLY A CA 1
ATOM 727 C C . GLY A 1 97 ? 4.981 -7.224 3.598 1.00 98.12 97 GLY A C 1
ATOM 728 O O . GLY A 1 97 ? 3.957 -6.703 4.034 1.00 98.12 97 GLY A O 1
ATOM 729 N N . LEU A 1 98 ? 6.136 -7.178 4.270 1.00 98.19 98 LEU A N 1
ATOM 730 C CA . LEU A 1 98 ? 6.293 -6.483 5.552 1.00 98.19 98 LEU A CA 1
ATOM 731 C C . LEU A 1 98 ? 6.003 -4.982 5.425 1.00 98.19 98 LEU A C 1
ATOM 733 O O . LEU A 1 98 ? 5.214 -4.441 6.202 1.00 98.19 98 LEU A O 1
ATOM 737 N N . LEU A 1 99 ? 6.623 -4.319 4.444 1.00 97.94 99 LEU A N 1
ATOM 738 C CA . LEU A 1 99 ? 6.425 -2.890 4.185 1.00 97.94 99 LEU A CA 1
ATOM 739 C C . LEU A 1 99 ? 4.952 -2.578 3.915 1.00 97.94 99 LEU A C 1
ATOM 741 O O . LEU A 1 99 ? 4.416 -1.620 4.472 1.00 97.94 99 LEU A O 1
ATOM 745 N N . PHE A 1 100 ? 4.278 -3.426 3.135 1.00 98.12 100 PHE A N 1
ATOM 746 C CA . PHE A 1 100 ? 2.850 -3.300 2.887 1.00 98.12 100 PHE A CA 1
ATOM 747 C C . PHE A 1 100 ? 2.036 -3.425 4.177 1.00 98.12 100 PHE A C 1
ATOM 749 O O . PHE A 1 100 ? 1.247 -2.535 4.480 1.00 98.12 100 PHE A O 1
ATOM 756 N N . VAL A 1 101 ? 2.230 -4.491 4.962 1.00 98.12 101 VAL A N 1
ATOM 757 C CA . VAL A 1 101 ? 1.441 -4.723 6.184 1.00 98.12 101 VAL A CA 1
ATOM 758 C C . VAL A 1 101 ? 1.606 -3.560 7.166 1.00 98.12 101 VAL A C 1
ATOM 760 O O . VAL A 1 101 ? 0.627 -3.112 7.769 1.00 98.12 101 VAL A O 1
ATOM 763 N N . LEU A 1 102 ? 2.830 -3.045 7.309 1.00 97.31 102 LEU A N 1
ATOM 764 C CA . LEU A 1 102 ? 3.123 -1.869 8.123 1.00 97.31 102 LEU A CA 1
ATOM 765 C C . LEU A 1 102 ? 2.439 -0.613 7.573 1.00 97.31 102 LEU A C 1
ATOM 767 O O . LEU A 1 102 ? 1.821 0.129 8.340 1.00 97.31 102 LEU A O 1
ATOM 771 N N . SER A 1 103 ? 2.512 -0.387 6.261 1.00 97.31 103 SER A N 1
ATOM 772 C CA . SER A 1 103 ? 1.874 0.751 5.599 1.00 97.31 103 SER A CA 1
ATOM 773 C C . SER A 1 103 ? 0.351 0.724 5.756 1.00 97.31 103 SER A C 1
ATOM 775 O O . SER A 1 103 ? -0.245 1.687 6.243 1.00 97.31 103 SER A O 1
ATOM 777 N N . ALA A 1 104 ? -0.287 -0.397 5.425 1.00 96.38 104 ALA A N 1
ATOM 778 C CA . ALA A 1 104 ? -1.734 -0.556 5.463 1.00 96.38 104 ALA A CA 1
ATOM 779 C C . ALA A 1 104 ? -2.286 -0.469 6.893 1.00 96.38 104 ALA A C 1
ATOM 781 O O . ALA A 1 104 ? -3.234 0.279 7.140 1.00 96.38 104 ALA A O 1
ATOM 782 N N . SER A 1 105 ? -1.640 -1.125 7.865 1.00 95.75 105 SER A N 1
ATOM 783 C CA . SER A 1 105 ? -2.011 -1.032 9.284 1.00 95.75 105 SER A CA 1
ATOM 784 C C . SER A 1 105 ? -2.023 0.419 9.775 1.00 95.75 105 SER A C 1
ATOM 786 O O . SER A 1 105 ? -2.993 0.875 10.388 1.00 95.75 105 SER A O 1
ATOM 788 N N . ASN A 1 106 ? -0.979 1.185 9.445 1.00 95.62 106 ASN A N 1
ATOM 789 C CA . ASN A 1 106 ? -0.898 2.596 9.808 1.00 95.62 106 ASN A CA 1
ATOM 790 C C . ASN A 1 106 ? -1.858 3.481 8.997 1.00 95.62 106 ASN A C 1
ATOM 792 O O . ASN A 1 106 ? -2.390 4.439 9.550 1.00 95.62 106 ASN A O 1
ATOM 796 N N . SER A 1 107 ? -2.167 3.127 7.748 1.00 94.56 107 SER A N 1
ATOM 797 C CA . SER A 1 107 ? -3.162 3.834 6.930 1.00 94.56 107 SER A CA 1
ATOM 798 C C . SER A 1 107 ? -4.557 3.738 7.550 1.00 94.56 107 SER A C 1
ATOM 800 O O . SER A 1 107 ? -5.218 4.756 7.743 1.00 94.56 107 SER A O 1
ATOM 802 N N . TYR A 1 108 ? -5.001 2.542 7.956 1.00 93.06 108 TYR A N 1
ATOM 803 C CA . TYR A 1 108 ? -6.301 2.388 8.624 1.00 93.06 108 TYR A CA 1
ATOM 804 C C . TYR A 1 108 ? -6.350 3.107 9.978 1.00 93.06 108 TYR A C 1
ATOM 806 O O . TYR A 1 108 ? -7.381 3.683 10.337 1.00 93.06 108 TYR A O 1
ATOM 814 N N . ARG A 1 109 ? -5.238 3.122 10.726 1.00 91.38 109 ARG A N 1
ATOM 815 C CA . ARG A 1 109 ? -5.121 3.904 11.969 1.00 91.38 109 ARG A CA 1
ATOM 816 C C . ARG A 1 109 ? -5.238 5.404 11.700 1.00 91.38 109 ARG A C 1
ATOM 818 O O . ARG A 1 109 ? -6.053 6.059 12.344 1.00 91.38 109 ARG A O 1
ATOM 825 N N . ALA A 1 110 ? -4.512 5.930 10.716 1.00 89.62 110 ALA A N 1
ATOM 826 C CA . ALA A 1 110 ? -4.603 7.328 10.306 1.00 89.62 110 ALA A CA 1
ATOM 827 C C . ALA A 1 110 ? -6.031 7.694 9.874 1.00 89.62 110 ALA A C 1
ATOM 829 O O . ALA A 1 110 ? -6.585 8.689 10.336 1.00 89.62 110 ALA A O 1
ATOM 830 N N . VAL A 1 111 ? -6.683 6.845 9.074 1.00 88.62 111 VAL A N 1
ATOM 831 C CA . VAL A 1 111 ? -8.080 7.032 8.652 1.00 88.62 111 VAL A CA 1
ATOM 832 C C . VAL A 1 111 ? -9.036 7.135 9.843 1.00 88.62 111 VAL A C 1
ATOM 834 O O . VAL A 1 111 ? -9.976 7.935 9.799 1.00 88.62 111 VAL A O 1
ATOM 837 N N . ARG A 1 112 ? -8.811 6.354 10.905 1.00 86.19 112 ARG A N 1
ATOM 838 C CA . ARG A 1 112 ? -9.613 6.413 12.133 1.00 86.19 112 ARG A CA 1
ATOM 839 C C . ARG A 1 112 ? -9.364 7.696 12.931 1.00 86.19 112 ARG A C 1
ATOM 841 O O . ARG A 1 112 ? -10.322 8.252 13.453 1.00 86.19 112 ARG A O 1
ATOM 848 N N . LEU A 1 113 ? -8.113 8.150 13.021 1.00 84.44 113 LEU A N 1
ATOM 849 C CA . LEU A 1 113 ? -7.702 9.276 13.873 1.00 84.44 113 LEU A CA 1
ATOM 850 C C . LEU A 1 113 ? -7.936 10.645 13.223 1.00 84.44 113 LEU A C 1
ATOM 852 O O . LEU A 1 113 ? -8.404 11.575 13.871 1.00 84.44 113 LEU A O 1
ATOM 856 N N . ILE A 1 114 ? -7.606 10.778 11.938 1.00 84.75 114 ILE A N 1
ATOM 857 C CA . ILE A 1 114 ? -7.630 12.060 11.218 1.00 84.75 114 ILE A CA 1
ATOM 858 C C . ILE A 1 114 ? -8.540 12.055 9.984 1.00 84.75 114 ILE A C 1
ATOM 860 O O . ILE A 1 114 ? -8.695 13.081 9.316 1.00 84.75 114 ILE A O 1
ATOM 864 N N . GLY A 1 115 ? -9.230 10.944 9.723 1.00 82.75 115 GLY A N 1
ATOM 865 C CA . GLY A 1 115 ? -10.155 10.808 8.604 1.00 82.75 115 GLY A CA 1
ATOM 866 C C . GLY A 1 115 ? -9.464 10.418 7.297 1.00 82.75 115 GLY A C 1
ATOM 867 O O . GLY A 1 115 ? -8.246 10.490 7.167 1.00 82.75 115 GLY A O 1
ATOM 868 N N . VAL A 1 116 ? -10.273 10.018 6.308 1.00 83.94 116 VAL A N 1
ATOM 869 C CA . VAL A 1 116 ? -9.773 9.594 4.985 1.00 83.94 116 VAL A CA 1
ATOM 870 C C . VAL A 1 116 ? -9.134 10.777 4.270 1.00 83.94 116 VAL A C 1
ATOM 872 O O . VAL A 1 116 ? -7.990 10.677 3.885 1.00 83.94 116 VAL A O 1
ATOM 875 N N . SER A 1 117 ? -9.805 11.929 4.176 1.00 82.75 117 SER A N 1
ATOM 876 C CA . SER A 1 117 ? -9.275 13.062 3.399 1.00 82.75 117 SER A CA 1
ATOM 877 C C . SER A 1 117 ? -7.901 13.549 3.881 1.00 82.75 117 SER A C 1
ATOM 879 O O . SER A 1 117 ? -6.985 13.684 3.077 1.00 82.75 117 SER A O 1
ATOM 881 N N . VAL A 1 118 ? -7.749 13.806 5.187 1.00 85.56 118 VAL A N 1
ATOM 882 C CA . VAL A 1 118 ? -6.490 14.330 5.748 1.00 85.56 118 VAL A CA 1
ATOM 883 C C . VAL A 1 118 ? -5.422 13.242 5.777 1.00 85.56 118 VAL A C 1
ATOM 885 O O . VAL A 1 118 ? -4.295 13.486 5.357 1.00 85.56 118 VAL A O 1
ATOM 888 N N . GLY A 1 119 ? -5.781 12.035 6.231 1.00 87.44 119 GLY A N 1
ATOM 889 C CA . GLY A 1 119 ? -4.864 10.902 6.245 1.00 87.44 119 GLY A CA 1
ATOM 890 C C . GLY A 1 119 ? -4.320 10.614 4.849 1.00 87.44 119 GLY A C 1
ATOM 891 O O . GLY A 1 119 ? -3.100 10.611 4.681 1.00 87.44 119 GLY A O 1
ATOM 892 N N . THR A 1 120 ? -5.213 10.437 3.863 1.00 87.25 120 THR A N 1
ATOM 893 C CA . THR A 1 120 ? -4.844 10.085 2.486 1.00 87.25 120 THR A CA 1
ATOM 894 C C . THR A 1 120 ? -3.908 11.117 1.900 1.00 87.25 120 THR A C 1
ATOM 896 O O . THR A 1 120 ? -2.885 10.740 1.342 1.00 87.25 120 THR A O 1
ATOM 899 N N . GLY A 1 121 ? -4.189 12.409 2.101 1.00 86.88 121 GLY A N 1
ATOM 900 C CA . GLY A 1 121 ? -3.277 13.469 1.683 1.00 86.88 121 GLY A CA 1
ATOM 901 C C . GLY A 1 121 ? -1.866 13.269 2.246 1.00 86.88 121 GLY A C 1
ATOM 902 O O . GLY A 1 121 ? -0.903 13.186 1.489 1.00 86.88 121 GLY A O 1
ATOM 903 N N . ILE A 1 122 ? -1.730 13.115 3.566 1.00 90.50 122 ILE A N 1
ATOM 904 C CA . ILE A 1 122 ? -0.414 13.021 4.217 1.00 90.50 122 ILE A CA 1
ATOM 905 C C . ILE A 1 122 ? 0.367 11.780 3.765 1.00 90.50 122 ILE A C 1
ATOM 907 O O . ILE A 1 122 ? 1.540 11.902 3.395 1.00 90.50 122 ILE A O 1
ATOM 911 N N . TRP A 1 123 ? -0.242 10.588 3.787 1.00 93.44 123 TRP A N 1
ATOM 912 C CA . TRP A 1 123 ? 0.507 9.374 3.444 1.00 93.44 123 TRP A CA 1
ATOM 913 C C . TRP A 1 123 ? 0.789 9.278 1.946 1.00 93.44 123 TRP A C 1
ATOM 915 O O . TRP A 1 123 ? 1.875 8.831 1.587 1.00 93.44 123 TRP A O 1
ATOM 925 N N . CYS A 1 124 ? -0.123 9.724 1.071 1.00 90.44 124 CYS A N 1
ATOM 926 C CA . CYS A 1 124 ? 0.143 9.766 -0.367 1.00 90.44 124 CYS A CA 1
ATOM 927 C C . CYS A 1 124 ? 1.274 10.750 -0.664 1.00 90.44 124 CYS A C 1
ATOM 929 O O . CYS A 1 124 ? 2.214 10.375 -1.351 1.00 90.44 124 CYS A O 1
ATOM 931 N N . GLY A 1 125 ? 1.270 11.953 -0.077 1.00 90.50 125 GLY A N 1
ATOM 932 C CA . GLY A 1 125 ? 2.367 12.913 -0.267 1.00 90.50 125 GLY A CA 1
ATOM 933 C C . GLY A 1 125 ? 3.710 12.383 0.215 1.00 90.50 125 GLY A C 1
ATOM 934 O O . GLY A 1 125 ? 4.718 12.493 -0.480 1.00 90.50 125 GLY A O 1
ATOM 935 N N . THR A 1 126 ? 3.717 11.723 1.371 1.00 93.44 126 THR A N 1
ATOM 936 C CA . THR A 1 126 ? 4.928 11.077 1.887 1.00 93.44 126 THR A CA 1
ATOM 937 C C . THR A 1 126 ? 5.392 9.942 0.964 1.00 93.44 126 THR A C 1
ATOM 939 O O . THR A 1 126 ? 6.578 9.858 0.653 1.00 93.44 126 THR A O 1
ATOM 942 N N . ALA A 1 127 ? 4.475 9.100 0.479 1.00 93.44 127 ALA A N 1
ATOM 943 C CA . ALA A 1 127 ? 4.789 8.000 -0.431 1.00 93.44 127 ALA A CA 1
ATOM 944 C C . ALA A 1 127 ? 5.321 8.492 -1.782 1.00 93.44 127 ALA A C 1
ATOM 946 O O . ALA A 1 127 ? 6.275 7.908 -2.287 1.00 93.44 127 ALA A O 1
ATOM 947 N N . VAL A 1 128 ? 4.767 9.574 -2.336 1.00 91.75 128 VAL A N 1
ATOM 948 C CA . VAL A 1 128 ? 5.248 10.225 -3.567 1.00 91.75 128 VAL A CA 1
ATOM 949 C C . VAL A 1 128 ? 6.702 10.664 -3.407 1.00 91.75 128 VAL A C 1
ATOM 951 O O . VAL A 1 128 ? 7.544 10.310 -4.228 1.00 91.75 128 VAL A O 1
ATOM 954 N N . LEU A 1 129 ? 7.028 11.371 -2.321 1.00 91.44 129 LEU A N 1
ATOM 955 C CA . LEU A 1 129 ? 8.398 11.825 -2.063 1.00 91.44 129 LEU A CA 1
ATOM 956 C C . LEU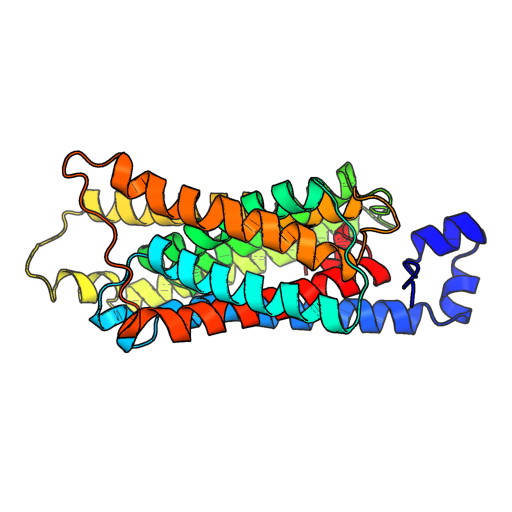 A 1 129 ? 9.364 10.653 -1.884 1.00 91.44 129 LEU A C 1
ATOM 958 O O . LEU A 1 129 ? 10.432 10.623 -2.496 1.00 91.44 129 LEU A O 1
ATOM 962 N N . VAL A 1 130 ? 8.987 9.679 -1.054 1.00 93.69 130 VAL A N 1
ATOM 963 C CA . VAL A 1 130 ? 9.838 8.524 -0.759 1.00 93.69 130 VAL A CA 1
ATOM 964 C C . VAL A 1 130 ? 10.048 7.665 -1.991 1.00 93.69 130 VAL A C 1
ATOM 966 O O . VAL A 1 130 ? 11.179 7.279 -2.261 1.00 93.69 130 VAL A O 1
ATOM 969 N N . SER A 1 131 ? 8.995 7.386 -2.753 1.00 91.44 131 SER A N 1
ATOM 970 C CA . SER A 1 131 ? 9.105 6.574 -3.961 1.00 91.44 131 SER A CA 1
ATOM 971 C C . SER A 1 131 ? 9.883 7.282 -5.062 1.00 91.44 131 SER A C 1
ATOM 973 O O . SER A 1 131 ? 10.711 6.650 -5.707 1.00 91.44 131 SER A O 1
ATOM 975 N N . PHE A 1 132 ? 9.718 8.593 -5.234 1.00 89.62 132 PHE A N 1
ATOM 976 C CA . PHE A 1 132 ? 10.521 9.345 -6.190 1.00 89.62 132 PHE A CA 1
ATOM 977 C C . PHE A 1 132 ? 12.012 9.273 -5.838 1.00 89.62 132 PHE A C 1
ATOM 979 O O . PHE A 1 132 ? 12.825 8.864 -6.665 1.00 89.62 132 PHE A O 1
ATOM 986 N N . VAL A 1 133 ? 12.378 9.589 -4.589 1.00 89.50 133 VAL A N 1
ATOM 987 C CA . VAL A 1 133 ? 13.777 9.520 -4.131 1.00 89.50 133 VAL A CA 1
ATOM 988 C C . VAL A 1 133 ? 14.313 8.092 -4.219 1.00 89.50 133 VAL A C 1
ATOM 990 O O . VAL A 1 133 ? 15.417 7.878 -4.714 1.00 89.50 133 VAL A O 1
ATOM 993 N N . ALA A 1 134 ? 13.534 7.104 -3.781 1.00 88.44 134 ALA A N 1
ATOM 994 C CA . ALA A 1 134 ? 13.945 5.711 -3.823 1.00 88.44 134 ALA A CA 1
ATOM 995 C C . ALA A 1 134 ? 14.098 5.196 -5.261 1.00 88.44 134 ALA A C 1
ATOM 997 O O . ALA A 1 134 ? 15.014 4.425 -5.523 1.00 88.44 134 ALA A O 1
ATOM 998 N N . GLY A 1 135 ? 13.270 5.656 -6.199 1.00 85.44 135 GLY A N 1
ATOM 999 C CA . GLY A 1 135 ? 13.424 5.371 -7.621 1.00 85.44 135 GLY A CA 1
ATOM 1000 C C . GLY A 1 135 ? 14.738 5.918 -8.171 1.00 85.44 135 GLY A C 1
ATOM 1001 O O . GLY A 1 135 ? 15.490 5.190 -8.804 1.00 85.44 135 GLY A O 1
ATOM 1002 N N . LEU A 1 136 ? 15.088 7.167 -7.852 1.00 85.06 136 LEU A N 1
ATOM 1003 C CA . LEU A 1 136 ? 16.356 7.756 -8.302 1.00 85.06 136 LEU A CA 1
ATOM 1004 C C . LEU A 1 136 ? 17.599 7.073 -7.724 1.00 85.06 136 LEU A C 1
ATOM 1006 O O . LEU A 1 136 ? 18.649 7.084 -8.362 1.00 85.06 136 LEU A O 1
ATOM 1010 N N . VAL A 1 137 ? 17.503 6.542 -6.504 1.00 86.38 137 VAL A N 1
ATOM 1011 C CA . VAL A 1 137 ? 18.650 5.959 -5.793 1.00 86.38 137 VAL A CA 1
ATOM 1012 C C . VAL A 1 137 ? 18.775 4.453 -6.034 1.00 86.38 137 VAL A C 1
ATOM 1014 O O . VAL A 1 137 ? 19.890 3.946 -6.135 1.00 86.38 137 VAL A O 1
ATOM 1017 N N . PHE A 1 138 ? 17.656 3.728 -6.100 1.00 85.44 138 PHE A N 1
ATOM 1018 C CA . PHE A 1 138 ? 17.638 2.263 -6.051 1.00 85.44 138 PHE A CA 1
ATOM 1019 C C . PHE A 1 138 ? 17.049 1.583 -7.292 1.00 85.44 138 PHE A C 1
ATOM 1021 O O . PHE A 1 138 ? 17.271 0.378 -7.449 1.00 85.44 138 PHE A O 1
ATOM 1028 N N . ASP A 1 139 ? 16.298 2.282 -8.153 1.00 78.56 139 ASP A N 1
ATOM 1029 C CA . ASP A 1 139 ? 15.839 1.708 -9.424 1.00 78.56 139 ASP A CA 1
ATOM 1030 C C . ASP A 1 139 ? 16.977 1.789 -10.455 1.00 78.56 139 ASP A C 1
ATOM 1032 O O . ASP A 1 139 ? 17.388 2.895 -10.812 1.00 78.56 139 ASP A O 1
ATOM 1036 N N . PRO A 1 140 ? 17.482 0.656 -10.983 1.00 72.88 140 PRO A N 1
ATOM 1037 C CA . PRO A 1 140 ? 18.480 0.666 -12.050 1.00 72.88 140 PRO A CA 1
ATOM 1038 C C . PRO A 1 140 ? 18.008 1.430 -13.287 1.00 72.88 140 PRO A C 1
ATOM 1040 O O . PRO A 1 140 ? 18.827 1.970 -14.018 1.00 72.88 140 PRO A O 1
ATOM 1043 N N . ASN A 1 141 ? 16.689 1.506 -13.496 1.00 70.19 141 ASN A N 1
ATOM 1044 C CA . ASN A 1 141 ? 16.080 2.206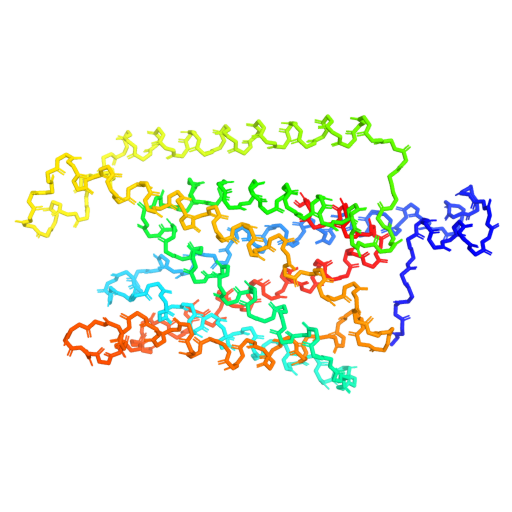 -14.622 1.00 70.19 141 ASN A CA 1
ATOM 1045 C C . ASN A 1 141 ? 15.681 3.654 -14.286 1.00 70.19 141 ASN A C 1
ATOM 1047 O O . ASN A 1 141 ? 15.039 4.314 -15.102 1.00 70.19 141 ASN A O 1
ATOM 1051 N N . GLY A 1 142 ? 16.034 4.160 -13.100 1.00 67.00 142 GLY A N 1
ATOM 1052 C CA . GLY A 1 142 ? 15.582 5.438 -12.543 1.00 67.00 142 GLY A CA 1
ATOM 1053 C C . GLY A 1 142 ? 16.218 6.694 -13.153 1.00 67.00 142 GLY A C 1
ATOM 1054 O O . GLY A 1 142 ? 16.465 7.664 -12.435 1.00 67.00 142 GLY A O 1
ATOM 1055 N N . ALA A 1 143 ? 16.502 6.709 -14.456 1.00 69.56 143 ALA A N 1
ATOM 1056 C CA . ALA A 1 143 ? 17.107 7.854 -15.129 1.00 69.56 143 ALA A CA 1
ATOM 1057 C C . ALA A 1 143 ? 16.064 8.935 -15.470 1.00 69.56 143 ALA A C 1
ATOM 1059 O O . ALA A 1 143 ? 15.027 8.664 -16.071 1.00 69.56 143 ALA A O 1
ATOM 1060 N N . LEU A 1 144 ? 16.362 10.193 -15.128 1.00 75.94 144 LEU A N 1
ATOM 1061 C CA . LEU A 1 144 ? 15.538 11.347 -15.497 1.00 75.94 144 LEU A CA 1
ATOM 1062 C C . LEU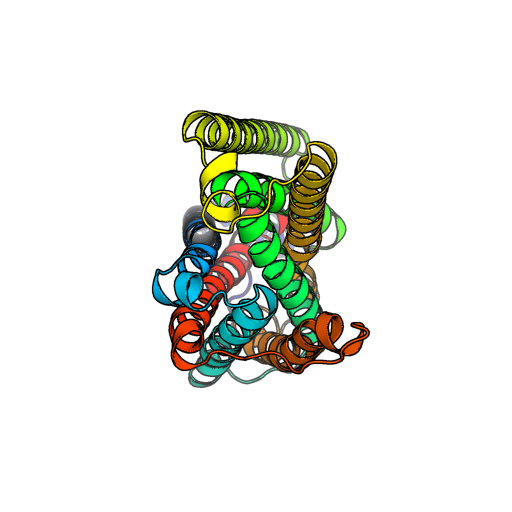 A 1 144 ? 16.171 12.122 -16.649 1.00 75.94 144 LEU A C 1
ATOM 1064 O O . LEU A 1 144 ? 17.339 12.501 -16.563 1.00 75.94 144 LEU A O 1
ATOM 1068 N N . LYS A 1 145 ? 15.362 12.486 -17.653 1.00 76.31 145 LYS A N 1
ATOM 1069 C CA . LYS A 1 145 ? 15.777 13.437 -18.701 1.00 76.31 145 LYS A CA 1
ATOM 1070 C C . LYS A 1 145 ? 16.117 14.817 -18.131 1.00 76.31 145 LYS A C 1
ATOM 1072 O O . LYS A 1 145 ? 17.088 15.435 -18.548 1.00 76.31 145 LYS A O 1
ATOM 1077 N N . SER A 1 146 ? 15.332 15.308 -17.167 1.00 82.94 146 SER A N 1
ATOM 1078 C CA . SER A 1 146 ? 15.589 16.587 -16.497 1.00 82.94 146 SER A CA 1
ATOM 1079 C C . SER A 1 146 ? 15.224 16.538 -15.018 1.00 82.94 146 SER A C 1
ATOM 1081 O O . SER A 1 146 ? 14.060 16.392 -14.646 1.00 82.94 146 SER A O 1
ATOM 1083 N N . LYS A 1 147 ? 16.237 16.722 -14.165 1.00 82.94 147 LYS A N 1
ATOM 1084 C CA . LYS A 1 147 ? 16.076 16.780 -12.704 1.00 82.94 147 LYS A CA 1
ATOM 1085 C C . LYS A 1 147 ? 15.282 18.013 -12.260 1.00 82.94 147 LYS A C 1
ATOM 1087 O O . LYS A 1 147 ? 14.537 17.935 -11.289 1.00 82.94 147 LYS A O 1
ATOM 1092 N N . LEU A 1 148 ? 15.411 19.130 -12.985 1.00 83.75 148 LEU A N 1
ATOM 1093 C CA . LEU A 1 148 ? 14.703 20.375 -12.677 1.00 83.75 148 LEU A CA 1
ATOM 1094 C C . LEU A 1 148 ? 13.191 20.216 -12.861 1.00 83.75 148 LEU A C 1
ATOM 1096 O O . LEU A 1 148 ? 12.429 20.534 -11.954 1.00 83.75 148 LEU A O 1
ATOM 1100 N N . TRP A 1 149 ? 12.756 19.682 -14.006 1.00 85.75 149 TRP A N 1
ATOM 1101 C CA . TRP A 1 149 ? 11.329 19.483 -14.277 1.00 85.75 149 TRP A CA 1
ATOM 1102 C C . TRP A 1 149 ? 10.696 18.456 -13.340 1.00 85.75 149 TRP A C 1
ATOM 1104 O O . TRP A 1 149 ? 9.565 18.652 -12.902 1.00 85.75 149 TRP A O 1
ATOM 1114 N N . ALA A 1 150 ? 11.442 17.414 -12.967 1.00 84.06 150 ALA A N 1
ATOM 1115 C CA . ALA A 1 150 ? 10.989 16.461 -11.963 1.00 84.06 150 ALA A CA 1
ATOM 1116 C C . ALA A 1 150 ? 10.798 17.127 -10.587 1.00 84.06 150 ALA A C 1
ATOM 1118 O O . ALA A 1 150 ? 9.773 16.920 -9.944 1.00 84.06 150 ALA A O 1
ATOM 1119 N N . LEU A 1 151 ? 11.729 17.993 -10.162 1.00 84.75 151 LEU A N 1
ATOM 1120 C CA . LEU A 1 151 ? 11.589 18.755 -8.918 1.00 84.75 151 LEU A CA 1
ATOM 1121 C C . LEU A 1 151 ? 10.369 19.689 -8.950 1.00 84.75 151 LEU A C 1
ATOM 1123 O O . LEU A 1 151 ? 9.606 19.732 -7.987 1.00 84.75 151 LEU A O 1
ATOM 1127 N N . VAL A 1 152 ? 10.158 20.405 -10.060 1.00 88.38 152 VAL A N 1
ATOM 1128 C CA . VAL A 1 152 ? 8.985 21.276 -10.246 1.00 88.38 152 VAL A CA 1
ATOM 1129 C C . VAL A 1 152 ? 7.685 20.471 -10.152 1.00 88.38 152 VAL A C 1
ATOM 1131 O O . VAL A 1 152 ? 6.771 20.881 -9.439 1.00 88.38 152 VAL A O 1
ATOM 1134 N N . ALA A 1 153 ? 7.610 19.308 -10.804 1.00 87.19 153 ALA A N 1
ATOM 1135 C CA . ALA A 1 153 ? 6.439 18.435 -10.745 1.00 87.19 153 ALA A CA 1
ATOM 1136 C C . ALA A 1 153 ? 6.148 17.955 -9.313 1.00 87.19 153 ALA A C 1
ATOM 1138 O O . ALA A 1 153 ? 5.008 18.039 -8.858 1.00 87.19 153 ALA A O 1
ATOM 1139 N N . ILE A 1 154 ? 7.179 17.534 -8.572 1.00 86.38 154 ILE A N 1
ATOM 1140 C CA . ILE A 1 154 ? 7.042 17.125 -7.168 1.00 86.38 154 ILE A CA 1
ATOM 1141 C C . ILE A 1 154 ? 6.525 18.278 -6.299 1.00 86.38 154 ILE A C 1
ATOM 1143 O O . ILE A 1 154 ? 5.623 18.069 -5.492 1.00 86.38 154 ILE A O 1
ATOM 1147 N N . ILE A 1 155 ? 7.026 19.504 -6.482 1.00 88.62 155 ILE A N 1
ATOM 1148 C CA . ILE A 1 155 ? 6.536 20.678 -5.739 1.00 88.62 155 ILE A CA 1
ATOM 1149 C C . ILE A 1 155 ? 5.047 20.922 -6.023 1.00 88.62 155 ILE A C 1
ATOM 1151 O O . ILE A 1 155 ? 4.276 21.132 -5.088 1.00 88.62 155 ILE A O 1
ATOM 1155 N N . ILE A 1 156 ? 4.625 20.850 -7.290 1.00 90.88 156 ILE A N 1
ATOM 1156 C CA . ILE A 1 156 ? 3.218 21.026 -7.682 1.00 90.88 156 ILE A CA 1
ATOM 1157 C C . ILE A 1 156 ? 2.332 19.950 -7.038 1.00 90.88 156 ILE A C 1
ATOM 1159 O O . ILE A 1 156 ? 1.291 20.280 -6.465 1.00 90.88 156 ILE A O 1
ATOM 1163 N N . ILE A 1 157 ? 2.762 18.684 -7.070 1.00 85.81 157 ILE A N 1
ATOM 1164 C CA . ILE A 1 157 ? 2.047 17.574 -6.425 1.00 85.81 157 ILE A CA 1
ATOM 1165 C C . ILE A 1 157 ? 1.923 17.826 -4.917 1.00 85.81 157 ILE A C 1
ATOM 1167 O O . ILE A 1 157 ? 0.830 17.718 -4.362 1.00 85.81 157 ILE A O 1
ATOM 1171 N N . MET A 1 158 ? 3.007 18.237 -4.254 1.00 86.25 158 MET A N 1
ATOM 1172 C CA . MET A 1 158 ? 2.998 18.517 -2.817 1.00 86.25 158 MET A CA 1
ATOM 1173 C C . MET A 1 158 ? 2.065 19.673 -2.447 1.00 86.25 158 MET A C 1
ATOM 1175 O O . MET A 1 158 ? 1.338 19.566 -1.460 1.00 86.25 158 MET A O 1
ATOM 1179 N N . ILE A 1 159 ? 2.023 20.745 -3.244 1.00 88.69 159 ILE A N 1
ATOM 1180 C CA . ILE A 1 159 ? 1.077 21.853 -3.040 1.00 88.69 159 ILE A CA 1
ATOM 1181 C C . ILE A 1 159 ? -0.367 21.349 -3.151 1.00 88.69 159 ILE A C 1
ATOM 1183 O O . ILE A 1 159 ? -1.188 21.653 -2.284 1.00 88.69 159 ILE A O 1
ATOM 1187 N N . GLY A 1 160 ? -0.674 20.543 -4.172 1.00 85.25 160 GLY A N 1
ATOM 1188 C CA . GLY A 1 160 ? -2.002 19.952 -4.347 1.00 85.25 160 GLY A CA 1
ATOM 1189 C C . GLY A 1 160 ? -2.413 19.074 -3.162 1.00 85.25 160 GLY A C 1
ATOM 1190 O O . GLY A 1 160 ? -3.520 19.202 -2.639 1.00 85.25 160 GLY A O 1
ATOM 1191 N N . ILE A 1 161 ? -1.495 18.235 -2.682 1.00 82.50 161 ILE A N 1
ATOM 1192 C CA . ILE A 1 161 ? -1.716 17.345 -1.539 1.00 82.50 161 ILE A CA 1
ATOM 1193 C C . ILE A 1 161 ? -1.960 18.131 -0.247 1.00 82.50 161 ILE A C 1
ATOM 1195 O O . ILE A 1 161 ? -2.906 17.829 0.485 1.00 82.50 161 ILE A O 1
ATOM 1199 N N . VAL A 1 162 ? -1.153 19.162 0.020 1.00 83.94 162 VAL A N 1
ATOM 1200 C CA . VAL A 1 162 ? -1.350 20.056 1.170 1.00 83.94 162 VAL A CA 1
ATOM 1201 C C . VAL A 1 162 ? -2.697 20.772 1.067 1.00 83.94 162 VAL A C 1
ATOM 1203 O O . VAL A 1 162 ? -3.423 20.835 2.057 1.00 83.94 162 VAL A O 1
ATOM 1206 N N . GLY A 1 163 ? -3.076 21.241 -0.125 1.00 84.88 163 GLY A N 1
ATOM 1207 C CA . GLY A 1 163 ? -4.368 21.880 -0.374 1.00 84.88 163 GLY A CA 1
ATOM 1208 C C . GLY A 1 163 ? -5.560 20.966 -0.069 1.00 84.88 163 GLY A C 1
ATOM 1209 O O . GLY A 1 163 ? -6.469 21.363 0.660 1.00 84.88 163 GLY A O 1
ATOM 1210 N N . VAL A 1 164 ? -5.540 19.719 -0.554 1.00 79.94 164 VAL A N 1
ATOM 1211 C CA . VAL A 1 164 ? -6.595 18.723 -0.281 1.00 79.94 164 VAL A CA 1
ATOM 1212 C C . VAL A 1 164 ? -6.642 18.348 1.203 1.00 79.94 164 VAL A C 1
ATOM 1214 O O . VAL A 1 164 ? -7.727 18.264 1.784 1.00 79.94 164 VAL A O 1
ATOM 1217 N N . ALA A 1 165 ? -5.486 18.153 1.844 1.00 77.62 165 ALA A N 1
ATOM 1218 C CA . ALA A 1 165 ? -5.419 17.844 3.271 1.00 77.62 165 ALA A CA 1
ATOM 1219 C C . ALA A 1 165 ? -5.967 18.999 4.125 1.00 77.62 165 ALA A C 1
ATOM 1221 O O . ALA A 1 165 ? -6.735 18.762 5.060 1.00 77.62 165 ALA A O 1
ATOM 1222 N N . TYR A 1 166 ? -5.634 20.242 3.770 1.00 80.69 166 TYR A N 1
ATOM 1223 C CA . TYR A 1 166 ? -6.141 21.440 4.432 1.00 80.69 166 TYR A CA 1
ATOM 1224 C C . TYR A 1 166 ? -7.653 21.595 4.249 1.00 80.69 166 TYR A C 1
ATOM 1226 O O . TYR A 1 166 ? -8.370 21.757 5.234 1.00 80.69 166 TYR A O 1
ATOM 1234 N N . ALA A 1 167 ? -8.166 21.452 3.023 1.00 82.12 167 ALA A N 1
ATOM 1235 C CA . ALA A 1 167 ? -9.604 21.489 2.756 1.00 82.12 167 ALA A CA 1
ATOM 1236 C C . ALA A 1 167 ? -10.357 20.401 3.543 1.00 82.12 167 ALA A C 1
ATOM 1238 O O . ALA A 1 167 ? -11.402 20.666 4.139 1.00 82.12 167 ALA A O 1
ATOM 1239 N N . GLY A 1 168 ? -9.791 19.192 3.620 1.00 75.44 168 GLY A N 1
ATOM 1240 C CA . GLY A 1 168 ? -10.325 18.103 4.435 1.00 75.44 168 GLY A CA 1
ATOM 1241 C C . GLY A 1 168 ? -10.318 18.409 5.936 1.00 75.44 168 GLY A C 1
ATOM 1242 O O . GLY A 1 168 ? -11.261 18.045 6.640 1.00 75.44 168 GLY A O 1
ATOM 1243 N N . HIS A 1 169 ? -9.286 19.092 6.436 1.00 77.88 169 HIS A N 1
ATOM 1244 C CA . HIS A 1 169 ? -9.211 19.529 7.829 1.00 77.88 169 HIS A CA 1
ATOM 1245 C C . HIS A 1 169 ? -10.264 20.601 8.139 1.00 77.88 169 HIS A C 1
ATOM 1247 O O . HIS A 1 169 ? -11.042 20.428 9.075 1.00 77.88 169 HIS A O 1
ATOM 1253 N N . VAL A 1 170 ? -10.365 21.643 7.308 1.00 81.44 170 VAL A N 1
ATOM 1254 C CA . VAL A 1 170 ? -11.378 22.702 7.448 1.00 81.44 170 VAL A CA 1
ATOM 1255 C C . VAL A 1 170 ? -12.790 22.120 7.390 1.00 81.44 170 VAL A C 1
ATOM 1257 O O . VAL A 1 170 ? -13.616 22.430 8.244 1.00 81.44 170 VAL A O 1
ATOM 1260 N N . GLY A 1 171 ? -13.064 21.216 6.443 1.00 76.12 171 GLY A N 1
ATOM 1261 C CA . GLY A 1 171 ? -14.361 20.545 6.334 1.00 76.12 171 GLY A CA 1
ATOM 1262 C C . GLY A 1 171 ? -14.711 19.711 7.570 1.00 76.12 171 GLY A C 1
ATOM 1263 O O . GLY A 1 171 ? -15.858 19.709 8.010 1.00 76.12 171 GLY A O 1
ATOM 1264 N N . ARG A 1 172 ? -13.727 19.040 8.183 1.00 70.56 172 ARG A N 1
ATOM 1265 C CA . ARG A 1 172 ? -13.928 18.304 9.442 1.00 70.56 172 ARG A CA 1
ATOM 1266 C C . ARG A 1 172 ? -14.280 19.219 10.613 1.00 70.56 172 ARG A C 1
ATOM 1268 O O . ARG A 1 172 ? -15.166 18.862 11.389 1.00 70.56 172 ARG A O 1
ATOM 1275 N N . VAL A 1 173 ? -13.583 20.350 10.733 1.00 71.50 173 VAL A N 1
ATOM 1276 C CA . VAL A 1 173 ? -13.833 21.358 11.774 1.00 71.50 173 VAL A CA 1
ATOM 1277 C C . VAL A 1 173 ? -15.225 21.964 11.583 1.00 71.50 173 VAL A C 1
ATOM 1279 O O . VAL A 1 173 ? -16.021 21.977 12.517 1.00 71.50 173 VAL A O 1
ATOM 1282 N N . ALA A 1 174 ? -15.567 22.366 10.355 1.00 72.62 174 ALA A N 1
ATOM 1283 C CA . ALA A 1 174 ? -16.863 22.958 10.025 1.00 72.62 174 ALA A CA 1
ATOM 1284 C C . ALA A 1 174 ? -18.045 21.997 10.244 1.00 72.62 174 ALA A C 1
ATOM 1286 O O . ALA A 1 174 ? -19.112 22.418 10.678 1.00 72.62 174 ALA A O 1
ATOM 1287 N N . ALA A 1 175 ? -17.867 20.702 9.970 1.00 66.62 175 ALA A N 1
ATOM 1288 C CA . ALA A 1 175 ? -18.917 19.695 10.119 1.00 66.62 175 ALA A CA 1
ATOM 1289 C C . ALA A 1 175 ? -19.103 19.185 11.563 1.00 66.62 175 ALA A C 1
ATOM 1291 O O . ALA A 1 175 ? -19.779 18.170 11.746 1.00 66.62 175 ALA A O 1
ATOM 1292 N N . GLY A 1 176 ? -18.450 19.784 12.570 1.00 57.41 176 GLY A N 1
ATOM 1293 C CA . GLY A 1 176 ? -18.551 19.343 13.969 1.00 57.41 176 GLY A CA 1
ATOM 1294 C C . GLY A 1 176 ? -18.142 17.877 14.179 1.00 57.41 176 GLY A C 1
ATOM 1295 O O . GLY A 1 176 ? -18.586 17.215 15.116 1.00 57.41 176 GLY A O 1
ATOM 1296 N N . HIS A 1 177 ? -17.326 17.303 13.287 1.00 54.72 177 HIS A N 1
ATOM 1297 C CA . HIS A 1 177 ? -16.887 15.907 13.405 1.00 54.72 177 HIS A CA 1
ATOM 1298 C C . HIS A 1 177 ? -15.773 15.724 14.449 1.00 54.72 177 HIS A C 1
ATOM 1300 O O . HIS A 1 177 ? -15.393 14.588 14.724 1.00 54.72 177 HIS A O 1
ATOM 1306 N N . GLU A 1 178 ? -15.276 16.809 15.054 1.00 48.12 178 GLU A N 1
ATOM 1307 C CA . GLU A 1 178 ? -14.557 16.746 16.335 1.00 48.12 178 GLU A CA 1
ATOM 1308 C C . GLU A 1 178 ? -15.492 16.477 17.529 1.00 48.12 178 GLU A C 1
ATOM 1310 O O . GLU A 1 178 ? -15.023 16.007 18.560 1.00 48.12 178 GLU A O 1
ATOM 1315 N N . GLU A 1 179 ? -16.807 16.702 17.400 1.00 43.03 179 GLU A N 1
ATOM 1316 C CA . GLU A 1 179 ? -17.781 16.474 18.479 1.00 43.03 179 GLU A CA 1
ATOM 1317 C C . GLU A 1 179 ? -18.449 15.088 18.412 1.00 43.03 179 GLU A C 1
ATOM 1319 O O . GLU A 1 179 ? -18.745 14.490 19.442 1.00 43.03 179 GLU A O 1
ATOM 1324 N N . ASN A 1 180 ? -18.688 14.510 17.233 1.00 41.00 180 ASN A N 1
ATOM 1325 C CA . ASN A 1 180 ? -19.776 13.527 17.092 1.00 41.00 180 ASN A CA 1
ATOM 1326 C C . ASN A 1 180 ? -19.481 12.031 17.346 1.00 41.00 180 ASN A C 1
ATOM 1328 O O . ASN A 1 180 ? -20.395 11.224 17.195 1.00 41.00 180 ASN A O 1
ATOM 1332 N N . LEU A 1 181 ? -18.275 11.610 17.745 1.00 42.53 181 LEU A N 1
ATOM 1333 C CA . LEU A 1 181 ? -18.062 10.210 18.181 1.00 42.53 181 LEU A CA 1
ATOM 1334 C C . LEU A 1 181 ? -17.906 10.071 19.701 1.00 42.53 181 LEU A C 1
ATOM 1336 O O . LEU A 1 181 ? -18.392 9.093 20.267 1.00 42.53 181 LEU A O 1
ATOM 1340 N N . ASP A 1 182 ? -17.323 11.079 20.351 1.00 41.25 182 ASP A N 1
ATOM 1341 C CA . ASP A 1 182 ? -17.076 11.083 21.796 1.00 41.25 182 ASP A CA 1
ATOM 1342 C C . ASP A 1 182 ? -18.223 11.742 22.581 1.00 41.25 182 ASP A C 1
ATOM 1344 O O . ASP A 1 182 ? -18.551 11.294 23.679 1.00 41.25 182 ASP A O 1
ATOM 1348 N N . THR A 1 183 ? -18.948 12.703 21.985 1.00 43.38 183 THR A N 1
ATOM 1349 C CA . THR A 1 183 ? -20.172 13.267 22.597 1.00 43.38 183 THR A CA 1
ATOM 1350 C C . THR A 1 183 ? -21.321 12.248 22.616 1.00 43.38 183 THR A C 1
ATOM 1352 O O . THR A 1 183 ? -22.164 12.278 23.508 1.00 43.38 183 THR A O 1
ATOM 1355 N N . LEU A 1 184 ? -21.315 11.266 21.703 1.00 43.88 184 LEU A N 1
ATOM 1356 C CA . LEU A 1 184 ? -22.231 10.116 21.745 1.00 43.88 184 LEU A CA 1
ATOM 1357 C C . LEU A 1 184 ? -21.801 9.031 22.761 1.00 43.88 184 LEU A C 1
ATOM 1359 O O . LEU A 1 184 ? -22.541 8.067 22.952 1.00 43.88 184 LEU A O 1
ATOM 1363 N N . LEU A 1 185 ? -20.634 9.165 23.416 1.00 50.81 185 LEU A N 1
ATOM 1364 C CA . LEU A 1 185 ? -20.066 8.183 24.359 1.00 50.81 185 LEU A CA 1
ATOM 1365 C C . LEU A 1 185 ? -19.644 8.756 25.726 1.00 50.81 185 LEU A C 1
ATOM 1367 O O . LEU A 1 185 ? -18.777 8.194 26.387 1.00 50.81 185 LEU A O 1
ATOM 1371 N N . GLN A 1 186 ? -20.328 9.799 26.201 1.00 43.22 186 GLN A N 1
ATOM 1372 C CA . GLN A 1 186 ? -20.374 10.218 27.618 1.00 43.22 186 GLN A CA 1
ATOM 1373 C C . GLN A 1 186 ? -19.052 10.636 28.301 1.00 43.22 186 GLN A C 1
ATOM 1375 O O . GLN A 1 186 ? -19.083 10.957 29.488 1.00 43.22 186 GLN A O 1
ATOM 1380 N N . HIS A 1 187 ? -17.917 10.726 27.602 1.00 47.06 187 HIS A N 1
ATOM 1381 C CA . HIS A 1 187 ? -16.666 11.206 28.201 1.00 47.06 187 HIS A CA 1
ATOM 1382 C C . HIS A 1 187 ? -16.189 12.510 27.541 1.00 47.06 187 HIS A C 1
ATOM 1384 O O . HIS A 1 187 ? -15.838 12.502 26.360 1.00 47.06 187 HIS A O 1
ATOM 1390 N N . PRO A 1 188 ? -16.151 13.642 28.273 1.00 43.44 188 PRO A N 1
ATOM 1391 C CA . PRO A 1 188 ? -15.601 14.886 27.756 1.00 43.44 188 PRO A CA 1
ATOM 1392 C C . PRO A 1 188 ? -14.082 14.744 27.608 1.00 43.44 188 PRO A C 1
ATOM 1394 O O . PRO A 1 188 ? -13.344 14.696 28.590 1.00 43.44 188 PRO A O 1
ATOM 1397 N N . VAL A 1 189 ? -13.617 14.658 26.365 1.00 49.56 189 VAL A N 1
ATOM 1398 C CA . VAL A 1 189 ? -12.190 14.636 26.026 1.00 49.56 189 VAL A CA 1
ATOM 1399 C C . VAL A 1 189 ? -11.613 16.037 26.250 1.00 49.56 189 VAL A C 1
ATOM 1401 O O . VAL A 1 189 ? -12.069 17.003 25.631 1.00 49.56 189 VAL A O 1
ATOM 1404 N N . THR A 1 190 ? -10.619 16.164 27.132 1.00 49.00 190 THR A N 1
ATOM 1405 C CA . THR A 1 190 ? -9.927 17.434 27.413 1.00 49.00 190 THR A CA 1
ATOM 1406 C C . THR A 1 190 ? -9.084 17.888 26.209 1.00 49.00 190 THR A C 1
ATOM 1408 O O . THR A 1 190 ? -8.697 17.083 25.357 1.00 49.00 190 THR A O 1
ATOM 1411 N N . GLY A 1 191 ? -8.776 19.188 26.110 1.00 50.75 191 GLY A N 1
ATOM 1412 C CA . GLY A 1 191 ? -8.036 19.762 24.970 1.00 50.75 191 GLY A CA 1
ATOM 1413 C C . GLY A 1 191 ? -6.669 19.109 24.693 1.00 50.75 191 GLY A C 1
ATOM 1414 O O . GLY A 1 191 ? -6.262 18.996 23.537 1.00 50.75 191 GLY A O 1
ATOM 1415 N N . GLU A 1 192 ? -5.996 18.591 25.723 1.00 49.78 192 GLU A N 1
ATOM 1416 C CA . GLU A 1 192 ? -4.722 17.871 25.586 1.00 49.78 192 GLU A CA 1
ATOM 1417 C C . GLU A 1 192 ? -4.880 16.496 24.910 1.00 49.78 192 GLU A C 1
ATOM 1419 O O . GLU A 1 192 ? -4.090 16.142 24.031 1.00 49.78 192 GLU A O 1
ATOM 1424 N N . GLN A 1 193 ? -5.941 15.743 25.232 1.00 51.81 193 GLN A N 1
ATOM 1425 C CA . GLN A 1 193 ? -6.230 14.446 24.601 1.00 51.81 193 GLN A CA 1
ATOM 1426 C C . GLN A 1 193 ? -6.618 14.594 23.116 1.00 51.81 193 GLN A C 1
ATOM 1428 O O . GLN A 1 193 ? -6.288 13.727 22.297 1.00 51.81 193 GLN A O 1
ATOM 1433 N N . ARG A 1 194 ? -7.247 15.720 22.736 1.00 52.97 194 ARG A N 1
ATOM 1434 C CA . ARG A 1 194 ? -7.541 16.054 21.327 1.00 52.97 194 ARG A CA 1
ATOM 1435 C C . ARG A 1 194 ? -6.262 16.277 20.510 1.00 52.97 194 ARG A C 1
ATOM 1437 O O . ARG A 1 194 ? -6.126 15.708 19.425 1.00 52.97 194 ARG A O 1
ATOM 1444 N N . SER A 1 195 ? -5.300 17.031 21.050 1.00 58.06 195 SER A N 1
ATOM 1445 C CA . SER A 1 195 ? -4.004 17.293 20.397 1.00 58.06 195 SER A CA 1
ATOM 1446 C C . SER A 1 195 ? -3.167 16.017 20.204 1.00 58.06 195 SER A C 1
ATOM 1448 O O . SER A 1 195 ? -2.593 15.788 19.130 1.00 58.06 195 SER A O 1
ATOM 1450 N N . GLY A 1 196 ? -3.165 15.125 21.203 1.00 59.66 196 GLY A N 1
ATOM 1451 C CA . GLY A 1 196 ? -2.450 13.844 21.138 1.00 59.66 196 GLY A CA 1
ATOM 1452 C C . GLY A 1 196 ? -2.980 12.893 20.057 1.00 59.66 196 GLY A C 1
ATOM 1453 O O . GLY A 1 196 ? -2.204 12.239 19.355 1.00 59.66 196 GLY A O 1
ATOM 1454 N N . THR A 1 197 ? -4.301 12.859 19.867 1.00 75.56 197 THR A N 1
ATOM 1455 C CA . THR A 1 197 ? -4.975 12.007 18.868 1.00 75.56 197 THR A CA 1
ATOM 1456 C C . THR A 1 197 ? -4.665 12.458 17.438 1.00 75.56 197 THR A C 1
ATOM 1458 O O . THR A 1 197 ? -4.335 11.630 16.584 1.00 75.56 197 THR A O 1
ATOM 1461 N N . PHE A 1 198 ? -4.701 13.770 17.177 1.00 77.81 198 PHE A N 1
ATOM 1462 C CA . PHE A 1 198 ? -4.359 14.326 15.865 1.00 77.81 198 PHE A CA 1
ATOM 1463 C C . PHE A 1 198 ? -2.886 14.092 15.514 1.00 77.81 198 PHE A C 1
ATOM 1465 O O . PHE A 1 198 ? -2.588 13.568 14.441 1.00 77.81 198 PHE A O 1
ATOM 1472 N N . SER A 1 199 ? -1.974 14.401 16.440 1.00 79.25 199 SER A N 1
ATOM 1473 C CA . SER A 1 199 ? -0.527 14.231 16.240 1.00 79.25 199 SER A CA 1
ATOM 1474 C C . SER A 1 199 ? -0.155 12.771 15.969 1.00 79.25 199 SER A C 1
ATOM 1476 O O . SER A 1 199 ? 0.635 12.477 15.072 1.00 79.25 199 SER A O 1
ATOM 1478 N N . THR A 1 200 ? -0.798 11.835 16.675 1.00 85.62 200 THR A N 1
ATOM 1479 C CA . THR A 1 200 ? -0.640 10.393 16.439 1.00 85.62 200 THR A CA 1
ATOM 1480 C C . THR A 1 200 ? -1.186 9.985 15.066 1.00 85.62 200 THR A C 1
ATOM 1482 O O . THR A 1 200 ? -0.581 9.175 14.362 1.00 85.62 200 THR A O 1
ATOM 1485 N N . GLY A 1 201 ? -2.309 10.567 14.638 1.00 86.56 201 GLY A N 1
ATOM 1486 C CA . GLY A 1 201 ? -2.854 10.363 13.296 1.00 86.56 201 GLY A CA 1
ATOM 1487 C C . GLY A 1 201 ? -1.913 10.840 12.190 1.00 86.56 201 GLY A C 1
ATOM 1488 O O . GLY A 1 201 ? -1.700 10.117 11.221 1.00 86.56 201 GLY A O 1
ATOM 1489 N N . VAL A 1 202 ? -1.290 12.009 12.359 1.00 88.75 202 VAL A N 1
ATOM 1490 C CA . VAL A 1 202 ? -0.275 12.530 11.428 1.00 88.75 202 VAL A CA 1
ATOM 1491 C C . VAL A 1 202 ? 0.952 11.621 11.398 1.00 88.75 202 VAL A C 1
ATOM 1493 O O . VAL A 1 202 ? 1.392 11.230 10.319 1.00 88.75 202 VAL A O 1
ATOM 1496 N N . PHE A 1 203 ? 1.473 11.225 12.563 1.00 91.31 203 PHE A N 1
ATOM 1497 C CA . PHE A 1 203 ? 2.633 10.337 12.653 1.00 91.31 203 PHE A CA 1
ATOM 1498 C C . PHE A 1 203 ? 2.386 8.994 11.953 1.00 91.31 203 PHE A C 1
ATOM 1500 O O . PHE A 1 203 ? 3.201 8.552 11.144 1.00 91.31 203 PHE A O 1
ATOM 1507 N N . THR A 1 204 ? 1.237 8.363 12.216 1.00 92.88 204 THR A N 1
ATOM 1508 C CA . THR A 1 204 ? 0.872 7.104 11.550 1.00 92.88 204 THR A CA 1
ATOM 1509 C C . THR A 1 204 ? 0.668 7.284 10.046 1.00 92.88 204 THR A C 1
ATOM 1511 O O . THR A 1 204 ? 1.097 6.419 9.289 1.00 92.88 204 THR A O 1
ATOM 1514 N N . ALA A 1 205 ? 0.116 8.408 9.578 1.00 93.19 205 ALA A N 1
ATOM 1515 C CA . ALA A 1 205 ? 0.013 8.696 8.145 1.00 93.19 205 ALA A CA 1
ATOM 1516 C C . ALA A 1 205 ? 1.390 8.867 7.478 1.00 93.19 205 ALA A C 1
ATOM 1518 O O . ALA A 1 205 ? 1.637 8.286 6.424 1.00 93.19 205 ALA A O 1
ATOM 1519 N N . ILE A 1 206 ? 2.319 9.598 8.104 1.00 94.56 206 ILE A N 1
ATOM 1520 C CA . ILE A 1 206 ? 3.694 9.732 7.598 1.00 94.56 206 ILE A CA 1
ATOM 1521 C C . ILE A 1 206 ? 4.349 8.354 7.524 1.00 94.56 206 ILE A C 1
ATOM 1523 O O . ILE A 1 206 ? 4.851 7.966 6.474 1.00 94.56 206 ILE A O 1
ATOM 1527 N N . PHE A 1 207 ? 4.287 7.569 8.602 1.00 95.94 207 PHE A N 1
ATOM 1528 C CA . PHE A 1 207 ? 4.871 6.229 8.622 1.00 95.94 207 PHE A CA 1
ATOM 1529 C C . PHE A 1 207 ? 4.246 5.3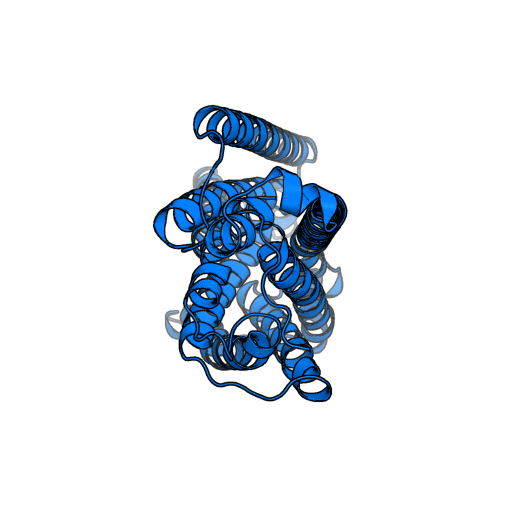05 7.566 1.00 95.94 207 PHE A C 1
ATOM 1531 O O . PHE A 1 207 ? 4.958 4.555 6.895 1.00 95.94 207 PHE A O 1
ATOM 1538 N N . ALA A 1 208 ? 2.926 5.393 7.373 1.00 96.50 208 ALA A N 1
ATOM 1539 C CA . ALA A 1 208 ? 2.228 4.669 6.322 1.00 96.50 208 ALA A CA 1
ATOM 1540 C C . ALA A 1 208 ? 2.775 5.019 4.936 1.00 96.50 208 ALA A C 1
ATOM 1542 O O . ALA A 1 208 ? 3.023 4.116 4.138 1.00 96.50 208 ALA A O 1
ATOM 1543 N N . GLY A 1 209 ? 3.009 6.304 4.669 1.00 95.75 209 GLY A N 1
ATOM 1544 C CA . GLY A 1 209 ? 3.569 6.771 3.408 1.00 95.75 209 GLY A CA 1
ATOM 1545 C C . GLY A 1 209 ? 5.045 6.418 3.228 1.00 95.75 209 GLY A C 1
ATOM 1546 O O . GLY A 1 209 ? 5.433 6.040 2.130 1.00 95.75 209 GLY A O 1
ATOM 1547 N N . LEU A 1 210 ? 5.855 6.443 4.294 1.00 96.56 210 LEU A N 1
ATOM 1548 C CA . LEU A 1 210 ? 7.254 5.999 4.250 1.00 96.56 210 LEU A CA 1
ATOM 1549 C C . LEU A 1 210 ? 7.352 4.527 3.836 1.00 96.56 210 LEU A C 1
ATOM 1551 O O . LEU A 1 210 ? 8.031 4.195 2.868 1.00 96.56 210 LEU A O 1
ATOM 1555 N N . ALA A 1 211 ? 6.643 3.645 4.544 1.00 97.06 211 ALA A N 1
ATOM 1556 C CA . ALA A 1 211 ? 6.621 2.225 4.210 1.00 97.06 211 ALA A CA 1
ATOM 1557 C C . ALA A 1 211 ? 5.960 1.990 2.841 1.00 97.06 211 ALA A C 1
ATOM 1559 O O . ALA A 1 211 ? 6.473 1.218 2.035 1.00 97.06 211 ALA A O 1
ATOM 1560 N N . GLY A 1 212 ? 4.869 2.712 2.559 1.00 95.19 212 GLY A N 1
ATOM 1561 C CA . GLY A 1 212 ? 4.095 2.645 1.320 1.00 95.19 212 GLY A CA 1
ATOM 1562 C C . GLY A 1 212 ? 4.904 3.010 0.079 1.00 95.19 212 GLY A C 1
ATOM 1563 O O . GLY A 1 212 ? 4.861 2.292 -0.917 1.00 95.19 212 GLY A O 1
ATOM 1564 N N . GLY A 1 213 ? 5.704 4.074 0.165 1.00 93.75 213 GLY A N 1
ATOM 1565 C CA . GLY A 1 213 ? 6.616 4.542 -0.879 1.00 93.75 213 GLY A CA 1
ATOM 1566 C C . GLY A 1 213 ? 7.750 3.569 -1.207 1.00 93.75 213 GLY A C 1
ATOM 1567 O O . GLY A 1 213 ? 8.380 3.712 -2.252 1.00 93.75 213 GLY A O 1
ATOM 1568 N N . LEU A 1 214 ? 8.009 2.585 -0.338 1.00 95.44 214 LEU A N 1
ATOM 1569 C CA . LEU A 1 214 ? 9.080 1.596 -0.485 1.00 95.44 214 LEU A CA 1
ATOM 1570 C C . LEU A 1 214 ? 8.580 0.199 -0.875 1.00 95.44 214 LEU A C 1
ATOM 1572 O O . LEU A 1 214 ? 9.408 -0.648 -1.201 1.00 95.44 214 LEU A O 1
ATOM 1576 N N . ILE A 1 215 ? 7.263 -0.061 -0.865 1.00 95.56 215 ILE A N 1
ATOM 1577 C CA . ILE A 1 215 ? 6.686 -1.403 -1.102 1.00 95.56 215 ILE A CA 1
ATOM 1578 C C . ILE A 1 215 ? 7.219 -2.030 -2.393 1.00 95.56 215 ILE A C 1
ATOM 1580 O O . ILE A 1 215 ? 7.484 -3.230 -2.422 1.00 95.56 215 ILE A O 1
ATOM 1584 N N . MET A 1 216 ? 7.392 -1.235 -3.448 1.00 93.31 216 MET A N 1
ATOM 1585 C CA . MET A 1 216 ? 7.768 -1.729 -4.771 1.00 93.31 216 MET A CA 1
ATOM 1586 C C . MET A 1 216 ? 9.282 -1.705 -5.044 1.00 93.31 216 MET A C 1
ATOM 1588 O O . MET A 1 216 ? 9.720 -2.228 -6.064 1.00 93.31 216 MET A O 1
ATOM 1592 N N . ILE A 1 217 ? 10.114 -1.139 -4.164 1.00 92.31 217 ILE A N 1
ATOM 1593 C CA . ILE A 1 217 ? 11.575 -1.132 -4.368 1.00 92.31 217 ILE A CA 1
ATOM 1594 C C . ILE A 1 217 ? 12.166 -2.552 -4.365 1.00 92.31 217 ILE A C 1
ATOM 1596 O O . ILE A 1 217 ? 12.955 -2.868 -5.256 1.00 92.31 217 ILE A O 1
ATOM 1600 N N . PRO A 1 218 ? 11.789 -3.463 -3.444 1.00 94.81 218 PRO A N 1
ATOM 1601 C CA . PRO A 1 218 ? 12.317 -4.824 -3.481 1.00 94.81 218 PRO A CA 1
ATOM 1602 C C . PRO A 1 218 ? 11.958 -5.576 -4.776 1.00 94.81 218 PRO A C 1
ATOM 1604 O O . PRO A 1 218 ? 12.720 -6.445 -5.197 1.00 94.81 218 PRO A O 1
ATOM 1607 N N . LEU A 1 219 ? 10.850 -5.230 -5.447 1.00 92.31 219 LEU A N 1
ATOM 1608 C CA . LEU A 1 219 ? 10.492 -5.785 -6.759 1.00 92.31 219 LEU A CA 1
ATOM 1609 C C . LEU A 1 219 ? 11.520 -5.403 -7.826 1.00 92.31 219 LEU A C 1
ATOM 1611 O O . LEU A 1 219 ? 11.967 -6.279 -8.566 1.00 92.31 219 LEU A O 1
ATOM 1615 N N . THR A 1 220 ? 11.929 -4.131 -7.903 1.00 87.06 220 THR A N 1
ATOM 1616 C CA . THR A 1 220 ? 12.914 -3.694 -8.912 1.00 87.06 220 THR A CA 1
ATOM 1617 C C . THR A 1 220 ? 14.246 -4.422 -8.732 1.00 87.06 220 THR A C 1
ATOM 1619 O O . THR A 1 220 ? 14.987 -4.601 -9.700 1.00 87.06 220 THR A O 1
ATOM 1622 N N . ARG A 1 221 ? 14.522 -4.902 -7.508 1.00 88.19 221 ARG A N 1
ATOM 1623 C CA . ARG A 1 221 ? 15.735 -5.627 -7.100 1.00 88.19 221 ARG A CA 1
ATOM 1624 C C . ARG A 1 221 ? 15.630 -7.143 -7.073 1.00 88.19 221 ARG A C 1
ATOM 1626 O O . ARG A 1 221 ? 16.636 -7.804 -6.821 1.00 88.19 221 ARG A O 1
ATOM 1633 N N . ALA A 1 222 ? 14.462 -7.698 -7.370 1.00 90.12 222 ALA A N 1
ATOM 1634 C CA . ALA A 1 222 ? 14.301 -9.131 -7.547 1.00 90.12 222 ALA A CA 1
ATOM 1635 C C . ALA A 1 222 ? 15.043 -9.628 -8.803 1.00 90.12 222 ALA A C 1
ATOM 1637 O O . ALA A 1 222 ? 15.381 -8.842 -9.692 1.00 90.12 222 ALA A O 1
ATOM 1638 N N . SER A 1 223 ? 15.287 -10.941 -8.885 1.00 88.50 223 SER A N 1
ATOM 1639 C CA . SER A 1 223 ? 15.834 -11.547 -10.103 1.00 88.50 223 SER A CA 1
ATOM 1640 C C . SER A 1 223 ? 14.874 -11.348 -11.279 1.00 88.50 223 SER A C 1
ATOM 1642 O O . SER A 1 223 ? 13.663 -11.207 -11.085 1.00 88.50 223 SER A O 1
ATOM 1644 N N . ALA A 1 224 ? 15.397 -11.358 -12.505 1.00 84.81 224 ALA A N 1
ATOM 1645 C CA . ALA A 1 224 ? 14.608 -11.092 -13.708 1.00 84.81 224 ALA A CA 1
ATOM 1646 C C . ALA A 1 224 ? 13.413 -12.053 -13.874 1.00 84.81 224 ALA A C 1
ATOM 1648 O O . ALA A 1 224 ? 12.383 -11.680 -14.428 1.00 84.81 224 ALA A O 1
ATOM 1649 N N . GLU A 1 225 ? 13.518 -13.285 -13.370 1.00 86.19 225 GLU A N 1
ATOM 1650 C CA . GLU A 1 225 ? 12.440 -14.279 -13.400 1.00 86.19 225 GLU A CA 1
ATOM 1651 C C . GLU A 1 225 ? 11.310 -13.957 -12.418 1.00 86.19 225 GLU A C 1
ATOM 1653 O O . GLU A 1 225 ? 10.167 -14.349 -12.652 1.00 86.19 225 GLU A O 1
ATOM 1658 N N . ALA A 1 226 ? 11.636 -13.280 -11.316 1.00 88.50 226 ALA A N 1
ATOM 1659 C CA . ALA A 1 226 ? 10.702 -12.939 -10.253 1.00 88.50 226 ALA A CA 1
ATOM 1660 C C . ALA A 1 226 ? 10.056 -11.560 -10.445 1.00 88.50 226 ALA A C 1
ATOM 1662 O O . ALA A 1 226 ? 9.101 -11.257 -9.742 1.00 88.50 226 ALA A O 1
ATOM 1663 N N . GLN A 1 227 ? 10.562 -10.719 -11.352 1.00 88.31 227 GLN A N 1
ATOM 1664 C CA . GLN A 1 227 ? 10.003 -9.394 -11.629 1.00 88.31 227 GLN A CA 1
ATOM 1665 C C . GLN A 1 227 ? 8.624 -9.461 -12.310 1.00 88.31 227 GLN A C 1
ATOM 1667 O O . GLN A 1 227 ? 8.260 -10.440 -12.964 1.00 88.31 227 GLN A O 1
ATOM 1672 N N . GLY A 1 228 ? 7.851 -8.380 -12.186 1.00 90.19 228 GLY A N 1
ATOM 1673 C CA . GLY A 1 228 ? 6.503 -8.279 -12.741 1.00 90.19 228 GLY A CA 1
ATOM 1674 C C . GLY A 1 228 ? 5.447 -9.031 -11.922 1.00 90.19 228 GLY A C 1
ATOM 1675 O O . GLY A 1 228 ? 5.566 -9.201 -10.712 1.00 90.19 228 GLY A O 1
ATOM 1676 N N . ILE A 1 229 ? 4.383 -9.485 -12.590 1.00 93.38 229 ILE A N 1
ATOM 1677 C CA . ILE A 1 229 ? 3.264 -10.214 -11.963 1.00 93.38 229 ILE A CA 1
ATOM 1678 C C . ILE A 1 229 ? 3.688 -11.508 -11.236 1.00 93.38 229 ILE A C 1
ATOM 1680 O O . ILE A 1 229 ? 3.153 -11.753 -10.152 1.00 93.38 229 ILE A O 1
ATOM 1684 N N . PRO A 1 230 ? 4.662 -12.308 -11.732 1.00 93.06 230 PRO A N 1
ATOM 1685 C CA . PRO A 1 230 ? 5.181 -13.477 -11.008 1.00 93.06 230 PRO A CA 1
ATOM 1686 C C . PRO A 1 230 ? 5.737 -13.191 -9.603 1.00 93.06 230 PRO A C 1
ATOM 1688 O O . PRO A 1 230 ? 5.919 -14.127 -8.827 1.00 93.06 230 PRO A O 1
ATOM 1691 N N . TYR A 1 231 ? 5.979 -11.923 -9.253 1.00 94.81 231 TYR A N 1
ATOM 1692 C CA . TYR A 1 231 ? 6.409 -11.506 -7.920 1.00 94.81 231 TYR A CA 1
ATOM 1693 C C . TYR A 1 231 ? 5.320 -11.638 -6.848 1.00 94.81 231 TYR A C 1
ATOM 1695 O O . TYR A 1 231 ? 5.614 -11.836 -5.665 1.00 94.81 231 TYR A O 1
ATOM 1703 N N . LEU A 1 232 ? 4.050 -11.507 -7.248 1.00 96.50 232 LEU A N 1
ATOM 1704 C CA . LEU A 1 232 ? 2.920 -11.368 -6.328 1.00 96.50 232 LEU A CA 1
ATOM 1705 C C . LEU A 1 232 ? 2.746 -12.548 -5.362 1.00 96.50 232 LEU A C 1
ATOM 1707 O O . LEU A 1 232 ? 2.477 -12.293 -4.191 1.00 96.50 232 LEU A O 1
ATOM 1711 N N . PRO A 1 233 ? 2.948 -13.818 -5.755 1.00 96.81 233 PRO A N 1
ATOM 1712 C CA . PRO A 1 233 ? 2.930 -14.931 -4.809 1.00 96.81 233 PRO A CA 1
ATOM 1713 C C . PRO A 1 233 ? 3.994 -14.823 -3.705 1.00 96.81 233 PRO A C 1
ATOM 1715 O O . PRO A 1 233 ? 3.696 -15.093 -2.544 1.00 96.81 233 PRO A O 1
ATOM 1718 N N . SER A 1 234 ? 5.217 -14.387 -4.027 1.00 96.94 234 SER A N 1
ATOM 1719 C CA . SER A 1 234 ? 6.274 -14.176 -3.022 1.00 96.94 234 SER A CA 1
ATOM 1720 C C . SER A 1 234 ? 5.935 -13.008 -2.089 1.00 96.94 234 SER A C 1
ATOM 1722 O O . SER A 1 234 ? 6.114 -13.107 -0.874 1.00 96.94 234 SER A O 1
ATOM 1724 N N . PHE A 1 235 ? 5.376 -11.928 -2.643 1.00 97.88 235 PHE A N 1
ATOM 1725 C CA . PHE A 1 235 ? 4.806 -10.821 -1.871 1.00 97.88 235 PHE A CA 1
ATOM 1726 C C . PHE A 1 235 ? 3.693 -11.288 -0.920 1.00 97.88 235 PHE A C 1
ATOM 1728 O O . PHE A 1 235 ? 3.712 -10.966 0.268 1.00 97.88 235 PHE A O 1
ATOM 1735 N N . ALA A 1 236 ? 2.770 -12.117 -1.411 1.00 98.00 236 ALA A N 1
ATOM 1736 C CA . ALA A 1 236 ? 1.657 -12.665 -0.643 1.00 98.00 236 ALA A CA 1
ATOM 1737 C C . ALA A 1 236 ? 2.115 -13.516 0.541 1.00 98.00 236 ALA A C 1
ATOM 1739 O O . ALA A 1 236 ? 1.521 -13.428 1.611 1.00 98.00 236 ALA A O 1
ATOM 1740 N N . ILE A 1 237 ? 3.182 -14.304 0.384 1.00 98.00 237 ILE A N 1
ATOM 1741 C CA . ILE A 1 237 ? 3.772 -15.068 1.492 1.00 98.00 237 ILE A CA 1
ATOM 1742 C C . ILE A 1 237 ? 4.275 -14.112 2.582 1.00 98.00 237 ILE A C 1
ATOM 1744 O O . ILE A 1 237 ? 4.003 -14.331 3.761 1.00 98.00 237 ILE A O 1
ATOM 1748 N N . GLY A 1 238 ? 4.929 -13.011 2.197 1.00 98.06 238 GLY A N 1
ATOM 1749 C CA . GLY A 1 238 ? 5.322 -11.953 3.130 1.00 98.06 238 GLY A CA 1
ATOM 1750 C C . GLY A 1 238 ? 4.127 -11.376 3.882 1.00 98.06 238 GLY A C 1
ATOM 1751 O O . GLY A 1 238 ? 4.128 -11.318 5.111 1.00 98.06 238 GLY A O 1
ATOM 1752 N N . VAL A 1 239 ? 3.070 -11.012 3.155 1.00 98.62 239 VAL A N 1
ATOM 1753 C CA . VAL A 1 239 ? 1.826 -10.503 3.750 1.00 98.62 239 VAL A CA 1
ATOM 1754 C C . VAL A 1 239 ? 1.204 -11.527 4.709 1.00 98.62 239 VAL A C 1
ATOM 1756 O O . VAL A 1 239 ? 0.850 -11.167 5.828 1.00 98.62 239 VAL A O 1
ATOM 1759 N N . ALA A 1 240 ? 1.122 -12.802 4.322 1.00 98.38 240 ALA A N 1
ATOM 1760 C CA . ALA A 1 240 ? 0.547 -13.872 5.137 1.00 98.38 240 ALA A CA 1
ATOM 1761 C C . ALA A 1 240 ? 1.320 -14.113 6.445 1.00 98.38 240 ALA A C 1
ATOM 1763 O O . ALA A 1 240 ? 0.707 -14.414 7.467 1.00 98.38 240 ALA A O 1
ATOM 1764 N N . ILE A 1 241 ? 2.647 -13.950 6.428 1.00 98.19 241 ILE A N 1
ATOM 1765 C CA . ILE A 1 241 ? 3.501 -14.075 7.617 1.00 98.19 241 ILE A CA 1
ATOM 1766 C C . ILE A 1 241 ? 3.362 -12.844 8.517 1.00 98.19 241 ILE A C 1
ATOM 1768 O O . ILE A 1 241 ? 3.129 -12.971 9.718 1.00 98.19 241 ILE A O 1
ATOM 1772 N N . PHE A 1 242 ? 3.507 -11.641 7.959 1.00 98.31 242 PHE A N 1
ATOM 1773 C CA . PHE A 1 242 ? 3.623 -10.428 8.769 1.00 98.31 242 PHE A CA 1
ATOM 1774 C C . PHE A 1 242 ? 2.279 -9.852 9.215 1.00 98.31 242 PHE A C 1
ATOM 1776 O O . PHE A 1 242 ? 2.229 -9.212 10.265 1.00 98.31 242 PHE A O 1
ATOM 1783 N N . ALA A 1 243 ? 1.180 -10.099 8.496 1.00 97.69 243 ALA A N 1
ATOM 1784 C CA . ALA A 1 243 ? -0.151 -9.635 8.892 1.00 97.69 243 ALA A CA 1
ATOM 1785 C C . ALA A 1 243 ? -0.576 -10.101 10.298 1.00 97.69 243 ALA A C 1
ATOM 1787 O O . ALA A 1 243 ? -0.924 -9.236 11.110 1.00 97.69 243 ALA A O 1
ATOM 1788 N N . PRO A 1 244 ? -0.524 -11.403 10.654 1.00 96.12 244 PRO A N 1
ATOM 1789 C CA . PRO A 1 244 ? -0.860 -11.840 12.007 1.00 96.12 244 PRO A CA 1
ATOM 1790 C C . PRO A 1 244 ? 0.121 -11.297 13.052 1.00 96.12 244 PRO A C 1
ATOM 1792 O O . PRO A 1 244 ? -0.318 -10.898 14.127 1.00 96.12 244 PRO A O 1
ATOM 1795 N N . ILE A 1 245 ? 1.417 -11.193 12.733 1.00 95.25 245 ILE A N 1
ATOM 1796 C CA . ILE A 1 245 ? 2.437 -10.653 13.649 1.00 95.25 245 ILE A CA 1
ATOM 1797 C C . ILE A 1 245 ? 2.133 -9.188 13.985 1.00 95.25 245 ILE A C 1
ATOM 1799 O O . ILE A 1 245 ? 1.992 -8.833 15.154 1.00 95.25 245 ILE A O 1
ATOM 1803 N N . VAL A 1 246 ? 1.966 -8.339 12.968 1.00 93.88 246 VAL A N 1
ATOM 1804 C CA . VAL A 1 246 ? 1.660 -6.910 13.145 1.00 93.88 246 VAL A CA 1
ATOM 1805 C C . VAL A 1 246 ? 0.311 -6.710 13.833 1.00 93.88 246 VAL A C 1
ATOM 1807 O O . VAL A 1 246 ? 0.162 -5.782 14.627 1.00 93.88 246 VAL A O 1
ATOM 1810 N N . THR A 1 247 ? -0.659 -7.589 13.572 1.00 92.94 247 THR A N 1
ATOM 1811 C CA . THR A 1 247 ? -1.956 -7.565 14.261 1.00 92.94 247 THR A CA 1
ATOM 1812 C C . THR A 1 247 ? -1.821 -7.945 15.729 1.00 92.94 247 THR A C 1
ATOM 1814 O O . THR A 1 247 ? -2.490 -7.339 16.553 1.00 92.94 247 THR A O 1
ATOM 1817 N N . ALA A 1 248 ? -0.957 -8.903 16.074 1.00 90.38 248 ALA A N 1
ATOM 1818 C CA . ALA A 1 248 ? -0.786 -9.387 17.440 1.00 90.38 248 ALA A CA 1
ATOM 1819 C C . ALA A 1 248 ? -0.008 -8.414 18.338 1.00 90.38 248 ALA A C 1
ATOM 1821 O O . ALA A 1 248 ? -0.347 -8.306 19.517 1.00 90.38 248 ALA A O 1
ATOM 1822 N N . ILE A 1 249 ? 0.989 -7.689 17.802 1.00 90.38 249 ILE A N 1
ATOM 1823 C CA . ILE A 1 249 ? 1.871 -6.787 18.576 1.00 90.38 249 ILE A CA 1
ATOM 1824 C C . ILE A 1 249 ? 1.088 -5.906 19.569 1.00 90.38 249 ILE A C 1
ATOM 1826 O O . ILE A 1 249 ? 1.381 -5.980 20.758 1.00 90.38 249 ILE A O 1
ATOM 1830 N N . PRO A 1 250 ? 0.055 -5.139 19.163 1.00 86.12 250 PRO A N 1
ATOM 1831 C CA . PRO A 1 250 ? -0.652 -4.243 20.075 1.00 86.12 250 PRO A CA 1
ATOM 1832 C C . PRO A 1 250 ? -1.470 -4.941 21.163 1.00 86.12 250 PRO A C 1
ATOM 1834 O O . PRO A 1 250 ? -1.896 -4.253 22.083 1.00 86.12 250 PRO A O 1
ATOM 1837 N N . TYR A 1 251 ? -1.749 -6.242 21.046 1.00 85.31 251 TYR A N 1
ATOM 1838 C CA . TYR A 1 251 ? -2.530 -7.007 22.027 1.00 85.31 251 TYR A CA 1
ATOM 1839 C C . TYR A 1 251 ? -1.621 -7.755 23.000 1.00 85.31 251 TYR A C 1
ATOM 1841 O O . TYR A 1 251 ? -1.904 -7.803 24.191 1.00 85.31 251 TYR A O 1
ATOM 1849 N N . VAL A 1 252 ? -0.478 -8.261 22.526 1.00 85.19 252 VAL A N 1
ATOM 1850 C CA . VAL A 1 252 ? 0.507 -8.919 23.401 1.00 85.19 252 VAL A CA 1
ATOM 1851 C C . VAL A 1 252 ? 1.286 -7.924 24.263 1.00 85.19 252 VAL A C 1
ATOM 1853 O O . VAL A 1 252 ? 1.798 -8.301 25.315 1.00 85.19 252 VAL A O 1
ATOM 1856 N N . THR A 1 253 ? 1.370 -6.656 23.845 1.00 83.00 253 THR A N 1
ATOM 1857 C CA . THR A 1 253 ? 2.031 -5.587 24.611 1.00 83.00 253 THR A CA 1
ATOM 1858 C C . THR A 1 253 ? 1.117 -4.899 25.625 1.00 83.00 253 THR A C 1
ATOM 1860 O O . THR A 1 253 ? 1.607 -4.082 26.402 1.00 83.00 253 THR A O 1
ATOM 1863 N N . ARG A 1 254 ? -0.198 -5.163 25.619 1.00 79.06 254 ARG A N 1
ATOM 1864 C CA . ARG A 1 254 ? -1.108 -4.600 26.627 1.00 79.06 254 ARG A CA 1
ATOM 1865 C C . ARG A 1 254 ? -1.028 -5.388 27.931 1.00 79.06 254 ARG A C 1
ATOM 1867 O O . ARG A 1 254 ? -0.743 -6.583 27.938 1.00 79.06 254 ARG A O 1
ATOM 1874 N N . VAL A 1 255 ? -1.298 -4.694 29.035 1.00 71.25 255 VAL A N 1
ATOM 1875 C CA . VAL A 1 255 ? -1.284 -5.269 30.390 1.00 71.25 255 VAL A CA 1
ATOM 1876 C C . VAL A 1 255 ? -2.414 -6.288 30.576 1.00 71.25 255 VAL A C 1
ATOM 1878 O O . VAL A 1 255 ? -2.219 -7.294 31.249 1.00 71.25 255 VAL A O 1
ATOM 1881 N N . ASP A 1 256 ? -3.564 -6.053 29.942 1.00 73.81 256 ASP A N 1
ATOM 1882 C CA . ASP A 1 256 ? -4.757 -6.908 29.999 1.00 73.81 256 ASP A CA 1
ATOM 1883 C C . ASP A 1 256 ? -4.648 -8.181 29.134 1.00 73.81 256 ASP A C 1
ATOM 1885 O O . ASP A 1 256 ? -5.310 -9.174 29.426 1.00 73.81 256 ASP A O 1
ATOM 1889 N N . ARG A 1 257 ? -3.778 -8.181 28.109 1.00 74.19 257 ARG A N 1
ATOM 1890 C CA . ARG A 1 257 ? -3.537 -9.286 27.156 1.00 74.19 257 ARG A CA 1
ATOM 1891 C C . ARG A 1 257 ? -4.814 -9.875 26.547 1.00 74.19 257 ARG A C 1
ATOM 1893 O O . ARG A 1 257 ? -4.851 -11.057 26.196 1.00 74.19 257 ARG A O 1
ATOM 1900 N N . GLU A 1 258 ? -5.859 -9.067 26.398 1.00 79.25 258 GLU A N 1
ATOM 1901 C CA . GLU A 1 258 ? -7.088 -9.525 25.760 1.00 79.25 258 GLU A CA 1
ATOM 1902 C C . GLU A 1 258 ? -6.832 -9.846 24.284 1.00 79.25 258 GLU A C 1
ATOM 1904 O O . GLU A 1 258 ? -6.222 -9.069 23.544 1.00 79.25 258 GLU A O 1
ATOM 1909 N N . MET A 1 259 ? -7.302 -11.013 23.845 1.00 79.88 259 MET A N 1
ATOM 1910 C CA . MET A 1 259 ? -7.169 -11.428 22.452 1.00 79.88 259 MET A CA 1
ATOM 1911 C C . MET A 1 259 ? -8.013 -10.527 21.536 1.00 79.88 259 MET A C 1
ATOM 1913 O O . MET A 1 259 ? -9.127 -10.142 21.903 1.00 79.88 259 MET A O 1
ATOM 1917 N N . PRO A 1 260 ? -7.537 -10.217 20.316 1.00 83.38 260 PRO A N 1
ATOM 1918 C CA . PRO A 1 260 ? -8.294 -9.401 19.378 1.00 83.38 260 PRO A CA 1
ATOM 1919 C C . PRO A 1 260 ? -9.625 -10.061 19.017 1.00 83.38 260 PRO A C 1
ATOM 1921 O O . PRO A 1 260 ? -9.658 -11.178 18.498 1.00 83.38 260 PRO A O 1
ATOM 1924 N N . ASN A 1 261 ? -10.731 -9.336 19.192 1.00 88.94 261 ASN A N 1
ATOM 1925 C CA . ASN A 1 261 ? -11.991 -9.718 18.566 1.00 88.94 261 ASN A CA 1
ATOM 1926 C C . ASN A 1 261 ? -11.878 -9.502 17.051 1.00 88.94 261 ASN A C 1
ATOM 1928 O O . ASN A 1 261 ? -11.904 -8.370 16.568 1.00 88.94 261 ASN A O 1
ATOM 1932 N N . LEU A 1 262 ? -11.773 -10.602 16.303 1.00 91.75 262 LEU A N 1
ATOM 1933 C CA . LEU A 1 262 ? -11.633 -10.567 14.848 1.00 91.75 262 LEU A CA 1
ATOM 1934 C C . LEU A 1 262 ? -12.889 -10.053 14.128 1.00 91.75 262 LEU A C 1
ATOM 1936 O O . LEU A 1 262 ? -12.806 -9.689 12.957 1.00 91.75 262 LEU A O 1
ATOM 1940 N N . ALA A 1 263 ? -14.043 -10.028 14.806 1.00 92.94 263 ALA A N 1
ATOM 1941 C CA . ALA A 1 263 ? -15.321 -9.536 14.295 1.00 92.94 263 ALA A CA 1
ATOM 1942 C C . ALA A 1 263 ? -15.647 -9.990 12.848 1.00 92.94 263 ALA A C 1
ATOM 1944 O O . ALA A 1 263 ? -16.028 -9.154 12.021 1.00 92.94 263 ALA A O 1
ATOM 1945 N N . PRO A 1 264 ? -15.523 -11.291 12.503 1.00 95.81 264 PRO A N 1
ATOM 1946 C CA . PRO A 1 264 ? -15.597 -11.762 11.116 1.00 95.81 264 PRO A CA 1
ATOM 1947 C C . PRO A 1 264 ? -16.904 -11.367 10.418 1.00 95.81 264 PRO A C 1
ATOM 1949 O O . PRO A 1 264 ? -16.876 -10.924 9.273 1.00 95.81 264 PRO A O 1
A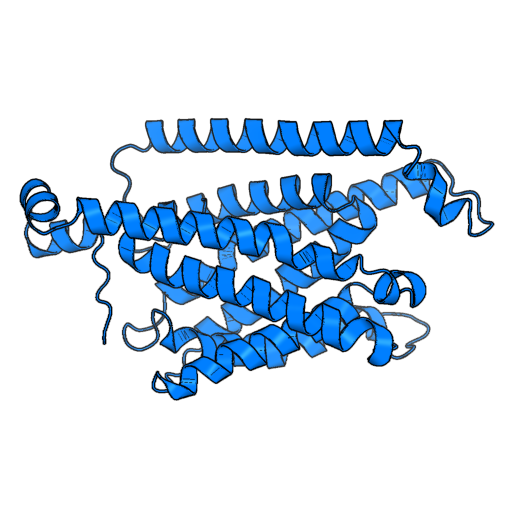TOM 1952 N N . ALA A 1 265 ? -18.036 -11.427 11.126 1.00 94.75 265 ALA A N 1
ATOM 1953 C CA . ALA A 1 265 ? -19.349 -11.063 10.589 1.00 94.75 265 ALA A CA 1
ATOM 1954 C C . ALA A 1 265 ? -19.450 -9.594 10.135 1.00 94.75 265 ALA A C 1
ATOM 1956 O O . ALA A 1 265 ? -20.235 -9.277 9.245 1.00 94.75 265 ALA A O 1
ATOM 1957 N N . ALA A 1 266 ? -18.666 -8.694 10.735 1.00 94.12 266 ALA A N 1
ATOM 1958 C CA . ALA A 1 266 ? -18.672 -7.272 10.400 1.00 94.12 266 ALA A CA 1
ATOM 1959 C C . ALA A 1 266 ? -17.489 -6.863 9.511 1.00 94.12 266 ALA A C 1
ATOM 1961 O O . ALA A 1 266 ? -17.633 -5.956 8.693 1.00 94.12 266 ALA A O 1
ATOM 1962 N N . ALA A 1 267 ? -16.328 -7.500 9.687 1.00 95.69 267 ALA A N 1
ATOM 1963 C CA . ALA A 1 267 ? -15.056 -7.040 9.138 1.00 95.69 267 ALA A CA 1
ATOM 1964 C C . ALA A 1 267 ? -14.530 -7.869 7.963 1.00 95.69 267 ALA A C 1
ATOM 1966 O O . ALA A 1 267 ? -13.830 -7.310 7.121 1.00 95.69 267 ALA A O 1
ATOM 1967 N N . ALA A 1 268 ? -14.862 -9.164 7.875 1.00 97.50 268 ALA A N 1
ATOM 1968 C CA . ALA A 1 268 ? -14.204 -10.062 6.928 1.00 97.50 268 ALA A CA 1
ATOM 1969 C C . ALA A 1 268 ? -14.461 -9.662 5.475 1.00 97.50 268 ALA A C 1
ATOM 1971 O O . ALA A 1 268 ? -13.512 -9.410 4.740 1.00 97.50 268 ALA A O 1
ATOM 1972 N N . LEU A 1 269 ? -15.727 -9.539 5.065 1.00 97.81 269 LEU A N 1
ATOM 1973 C CA . LEU A 1 269 ? -16.057 -9.186 3.683 1.00 97.81 269 LEU A CA 1
ATOM 1974 C C . LEU A 1 269 ? -15.568 -7.772 3.304 1.00 97.81 269 LEU A C 1
ATOM 1976 O O . LEU A 1 269 ? -14.854 -7.662 2.307 1.00 97.81 269 LEU A O 1
ATOM 1980 N N . PRO A 1 270 ? -15.855 -6.697 4.072 1.00 97.62 270 PRO A N 1
ATOM 1981 C CA . PRO A 1 270 ? -15.347 -5.365 3.734 1.00 97.62 270 PRO A CA 1
ATOM 1982 C C . PRO A 1 270 ? -13.815 -5.291 3.732 1.00 97.62 270 PRO A C 1
ATOM 1984 O O . PRO A 1 270 ? -13.239 -4.616 2.881 1.00 97.62 270 PRO A O 1
ATOM 1987 N N . GLY A 1 271 ? -13.153 -6.002 4.650 1.00 98.00 271 GLY A N 1
ATOM 1988 C CA . GLY A 1 271 ? -11.698 -6.108 4.693 1.00 98.00 271 GLY A CA 1
ATOM 1989 C C . GLY A 1 271 ? -11.146 -6.819 3.462 1.00 98.00 271 GLY A C 1
ATOM 1990 O O . GLY A 1 271 ? -10.329 -6.249 2.752 1.00 98.00 271 GLY A O 1
ATOM 1991 N N . ILE A 1 272 ? -11.643 -8.014 3.138 1.00 98.62 272 ILE A N 1
ATOM 1992 C CA . ILE A 1 272 ? -11.201 -8.782 1.964 1.00 98.62 272 ILE A CA 1
ATOM 1993 C C . ILE A 1 272 ? -11.371 -7.966 0.677 1.00 98.62 272 ILE A C 1
ATOM 1995 O O . ILE A 1 272 ? -10.440 -7.891 -0.122 1.00 98.62 272 ILE A O 1
ATOM 1999 N N . VAL A 1 273 ? -12.516 -7.300 0.496 1.00 98.31 273 VAL A N 1
ATOM 2000 C CA . VAL A 1 273 ? -12.757 -6.429 -0.667 1.00 98.31 273 VAL A CA 1
ATOM 2001 C C . VAL A 1 273 ? -11.761 -5.271 -0.705 1.00 98.31 273 VAL A C 1
ATOM 2003 O O . VAL A 1 273 ? -11.192 -4.999 -1.758 1.00 98.31 273 VAL A O 1
ATOM 2006 N N . SER A 1 274 ? -11.494 -4.632 0.437 1.00 97.94 274 SER A N 1
ATOM 2007 C CA . SER A 1 274 ? -10.467 -3.591 0.553 1.00 97.94 274 SER A CA 1
ATOM 2008 C C . SER A 1 274 ? -9.100 -4.084 0.071 1.00 97.94 274 SER A C 1
ATOM 2010 O O . SER A 1 274 ? -8.468 -3.448 -0.771 1.00 97.94 274 SER A O 1
ATOM 2012 N N . GLY A 1 275 ? -8.683 -5.264 0.532 1.00 98.25 275 GLY A N 1
ATOM 2013 C CA . GLY A 1 275 ? -7.434 -5.891 0.116 1.00 98.25 275 GLY A CA 1
ATOM 2014 C C . GLY A 1 275 ? -7.362 -6.189 -1.379 1.00 98.25 275 GLY A C 1
ATOM 2015 O O . GLY A 1 275 ? -6.356 -5.898 -2.020 1.00 98.25 275 GLY A O 1
ATOM 2016 N N . ILE A 1 276 ? -8.435 -6.738 -1.949 1.00 98.50 276 ILE A N 1
ATOM 2017 C CA . ILE A 1 276 ? -8.515 -7.027 -3.387 1.00 98.50 276 ILE A CA 1
ATOM 2018 C C . ILE A 1 276 ? -8.405 -5.735 -4.201 1.00 98.50 276 ILE A C 1
ATOM 2020 O O . ILE A 1 276 ? -7.630 -5.687 -5.152 1.00 98.50 276 ILE A O 1
ATOM 2024 N N . VAL A 1 277 ? -9.130 -4.680 -3.816 1.00 98.06 277 VAL A N 1
ATOM 2025 C CA . VAL A 1 277 ? -9.076 -3.377 -4.497 1.00 98.06 277 VAL A CA 1
ATOM 2026 C C . VAL A 1 277 ? -7.663 -2.803 -4.455 1.00 98.06 277 VAL A C 1
ATOM 2028 O O . VAL A 1 277 ? -7.147 -2.404 -5.496 1.00 98.06 277 VAL A O 1
ATOM 2031 N N . TRP A 1 278 ? -7.002 -2.830 -3.294 1.00 97.44 278 TRP A N 1
ATOM 2032 C CA . TRP A 1 278 ? -5.609 -2.393 -3.193 1.00 97.44 278 TRP A CA 1
ATOM 2033 C C . TRP A 1 278 ? -4.689 -3.221 -4.100 1.00 97.44 278 TRP A C 1
ATOM 2035 O O . TRP A 1 278 ? -3.888 -2.663 -4.845 1.00 97.44 278 TRP A O 1
ATOM 2045 N N . ASN A 1 279 ? -4.839 -4.550 -4.111 1.00 97.81 279 ASN A N 1
ATOM 2046 C CA . ASN A 1 279 ? -3.971 -5.414 -4.911 1.00 97.81 279 ASN A CA 1
ATOM 2047 C C . ASN A 1 279 ? -4.206 -5.282 -6.425 1.00 97.81 279 ASN A C 1
ATOM 2049 O O . ASN A 1 279 ? -3.284 -5.491 -7.207 1.00 97.81 279 ASN A O 1
ATOM 2053 N N . ILE A 1 280 ? -5.411 -4.903 -6.860 1.00 97.12 280 ILE A N 1
ATOM 2054 C CA . ILE A 1 280 ? -5.666 -4.528 -8.259 1.00 97.12 280 ILE A CA 1
ATOM 2055 C C . ILE A 1 280 ? -4.842 -3.287 -8.624 1.00 97.12 280 ILE A C 1
ATOM 2057 O O . ILE A 1 280 ? -4.175 -3.280 -9.658 1.00 97.12 280 ILE A O 1
ATOM 2061 N N . GLY A 1 281 ? -4.825 -2.271 -7.755 1.00 96.38 281 GLY A N 1
ATOM 2062 C CA . GLY A 1 281 ? -3.950 -1.111 -7.934 1.00 96.38 281 GLY A CA 1
ATOM 2063 C C . GLY A 1 281 ? -2.478 -1.514 -7.975 1.00 96.38 281 GLY A C 1
ATOM 2064 O O . GLY A 1 281 ? -1.747 -1.146 -8.887 1.00 96.38 281 GLY A O 1
ATOM 2065 N N . ASN A 1 282 ? -2.074 -2.387 -7.057 1.00 96.19 282 ASN A N 1
ATOM 2066 C CA . ASN A 1 282 ? -0.734 -2.957 -6.993 1.00 96.19 282 ASN A CA 1
ATOM 2067 C C . ASN A 1 282 ? -0.307 -3.631 -8.313 1.00 96.19 282 ASN A C 1
ATOM 2069 O O . ASN A 1 282 ? 0.789 -3.383 -8.812 1.00 96.19 282 ASN A O 1
ATOM 2073 N N . VAL A 1 283 ? -1.192 -4.430 -8.920 1.00 96.06 283 VAL A N 1
ATOM 2074 C CA . VAL A 1 283 ? -0.993 -5.037 -10.248 1.00 96.06 283 VAL A CA 1
ATOM 2075 C C . VAL A 1 283 ? -0.793 -3.963 -11.317 1.00 96.06 283 VAL A C 1
ATOM 2077 O O . VAL A 1 283 ? 0.147 -4.061 -12.106 1.00 96.06 283 VAL A O 1
ATOM 2080 N N . PHE A 1 284 ? -1.632 -2.924 -11.340 1.00 96.19 284 PHE A N 1
ATOM 2081 C CA . PHE A 1 284 ? -1.479 -1.824 -12.292 1.00 96.19 284 PHE A CA 1
ATOM 2082 C C . PHE A 1 284 ? -0.163 -1.064 -12.098 1.00 96.19 284 PHE A C 1
ATOM 2084 O O . PHE A 1 284 ? 0.504 -0.783 -13.089 1.00 96.19 284 PHE A O 1
ATOM 2091 N N . SER A 1 285 ? 0.268 -0.817 -10.857 1.00 94.62 285 SER A N 1
ATOM 2092 C CA . SER A 1 285 ? 1.580 -0.225 -10.567 1.00 94.62 285 SER A CA 1
ATOM 2093 C C . SER A 1 285 ? 2.725 -1.095 -11.075 1.00 94.62 285 SER A C 1
ATOM 2095 O O . SER A 1 285 ? 3.619 -0.579 -11.732 1.00 94.62 285 SER A O 1
ATOM 2097 N N . ILE A 1 286 ? 2.696 -2.410 -10.835 1.00 93.62 286 ILE A N 1
ATOM 2098 C CA . ILE A 1 286 ? 3.727 -3.335 -11.337 1.00 93.62 286 ILE A CA 1
ATOM 2099 C C . ILE A 1 286 ? 3.837 -3.253 -12.864 1.00 93.62 286 ILE A C 1
ATOM 2101 O O . ILE A 1 286 ? 4.940 -3.190 -13.407 1.00 93.62 286 ILE A O 1
ATOM 2105 N N . LEU A 1 287 ? 2.697 -3.245 -13.558 1.00 92.19 287 LEU A N 1
ATOM 2106 C CA . LEU A 1 287 ? 2.666 -3.138 -15.014 1.00 92.19 287 LEU A CA 1
ATOM 2107 C C . LEU A 1 287 ? 3.152 -1.761 -15.486 1.00 92.19 287 LEU A C 1
ATOM 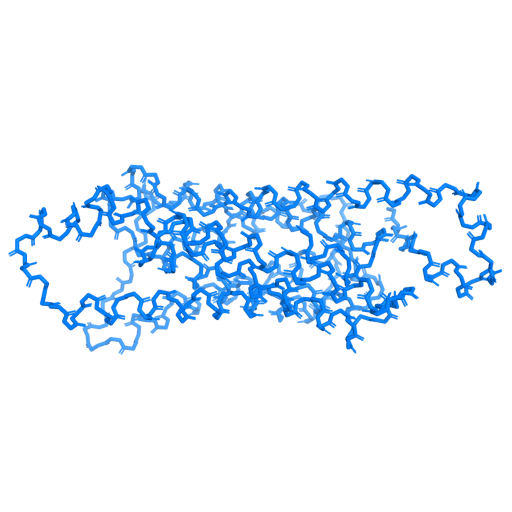2109 O O . LEU A 1 287 ? 3.962 -1.695 -16.405 1.00 92.19 287 LEU A O 1
ATOM 2113 N N . ALA A 1 288 ? 2.720 -0.677 -14.836 1.00 92.00 288 ALA A N 1
ATOM 2114 C CA . ALA A 1 288 ? 3.144 0.685 -15.147 1.00 92.00 288 ALA A CA 1
ATOM 2115 C C . ALA A 1 288 ? 4.661 0.865 -14.987 1.00 92.00 288 ALA A C 1
ATOM 2117 O O . ALA A 1 288 ? 5.304 1.408 -15.882 1.00 92.00 288 ALA A O 1
ATOM 2118 N N . ILE A 1 289 ? 5.252 0.340 -13.907 1.00 89.81 289 ILE A N 1
ATOM 2119 C CA . ILE A 1 289 ? 6.706 0.355 -13.672 1.00 89.81 289 ILE A CA 1
ATOM 2120 C C . ILE A 1 289 ? 7.452 -0.296 -14.845 1.00 89.81 289 ILE A C 1
ATOM 2122 O O . ILE A 1 289 ? 8.486 0.212 -15.273 1.00 89.81 289 ILE A O 1
ATOM 2126 N N . GLY A 1 290 ? 6.906 -1.377 -15.410 1.00 83.69 290 GLY A N 1
ATOM 2127 C CA . GLY A 1 290 ? 7.473 -2.038 -16.588 1.00 83.69 290 GLY A CA 1
ATOM 2128 C C . GLY A 1 290 ? 7.474 -1.188 -17.867 1.00 83.69 290 GLY A C 1
ATOM 2129 O O . GLY A 1 290 ? 8.280 -1.452 -18.757 1.00 83.69 290 GLY A O 1
ATOM 2130 N N . TYR A 1 291 ? 6.609 -0.174 -17.969 1.00 85.50 291 TYR A N 1
ATOM 2131 C CA . TYR A 1 291 ? 6.523 0.715 -19.135 1.00 85.50 291 TYR A CA 1
ATOM 2132 C C . TYR A 1 291 ? 7.234 2.055 -18.931 1.00 85.50 291 TYR A C 1
ATOM 2134 O O . TYR A 1 291 ? 7.879 2.546 -19.853 1.00 85.50 291 TYR A O 1
ATOM 2142 N N . ILE A 1 292 ? 7.120 2.658 -17.744 1.00 85.00 292 ILE A N 1
ATOM 2143 C CA . ILE A 1 292 ? 7.580 4.034 -17.490 1.00 85.00 292 ILE A CA 1
ATOM 2144 C C . ILE A 1 292 ? 8.533 4.166 -16.295 1.00 85.00 292 ILE A C 1
ATOM 2146 O O . ILE A 1 292 ? 8.807 5.285 -15.884 1.00 85.00 292 ILE A O 1
ATOM 2150 N N . SER A 1 293 ? 9.097 3.068 -15.777 1.00 84.31 293 SER A N 1
ATOM 2151 C CA . SER A 1 293 ? 10.006 3.007 -14.609 1.00 84.31 293 SER A CA 1
ATOM 2152 C C . SER A 1 293 ? 9.355 3.297 -13.252 1.00 84.31 293 SER A C 1
ATOM 2154 O O . SER A 1 293 ? 8.242 3.822 -13.161 1.00 84.31 293 SER A O 1
ATOM 2156 N N . TYR A 1 294 ? 10.069 2.963 -12.172 1.00 85.00 294 TYR A N 1
ATOM 2157 C CA . TYR A 1 294 ? 9.611 3.184 -10.801 1.00 85.00 294 TYR A CA 1
ATOM 2158 C C . TYR A 1 294 ? 9.444 4.661 -10.466 1.00 85.00 294 TYR A C 1
ATOM 2160 O O . TYR A 1 294 ? 8.420 5.067 -9.915 1.00 85.00 294 TYR A O 1
ATOM 2168 N N . SER A 1 295 ? 10.452 5.457 -10.828 1.00 81.44 295 SER A N 1
ATOM 2169 C CA . SER A 1 295 ? 10.565 6.880 -10.496 1.00 81.44 295 SER A CA 1
ATOM 2170 C C . SER A 1 295 ? 9.456 7.737 -11.104 1.00 81.44 295 SER A C 1
ATOM 2172 O O . SER A 1 295 ? 9.294 8.884 -10.694 1.00 81.44 295 SER A O 1
ATOM 2174 N N . ILE A 1 296 ? 8.718 7.203 -12.081 1.00 84.25 296 ILE A N 1
ATOM 2175 C CA . ILE A 1 296 ? 7.576 7.869 -12.712 1.00 84.25 296 ILE A CA 1
ATOM 2176 C C . ILE A 1 296 ? 6.270 7.180 -12.313 1.00 84.25 296 ILE A C 1
ATOM 2178 O O . ILE A 1 296 ? 5.363 7.857 -11.853 1.00 84.25 296 ILE A O 1
ATOM 2182 N N . ALA A 1 297 ? 6.164 5.851 -12.438 1.00 87.25 297 ALA A N 1
ATOM 2183 C CA . ALA A 1 297 ? 4.893 5.150 -12.234 1.00 87.25 297 ALA A CA 1
ATOM 2184 C C . ALA A 1 297 ? 4.362 5.210 -10.797 1.00 87.25 297 ALA A C 1
ATOM 2186 O O . ALA A 1 297 ? 3.155 5.274 -10.607 1.00 87.25 297 ALA A O 1
ATOM 2187 N N . TYR A 1 298 ? 5.237 5.103 -9.794 1.00 86.75 298 TYR A N 1
ATOM 2188 C CA . TYR A 1 298 ? 4.815 4.961 -8.396 1.00 86.75 298 TYR A CA 1
ATOM 2189 C C . TYR A 1 298 ? 4.530 6.300 -7.683 1.00 86.75 298 TYR A C 1
ATOM 2191 O O . TYR A 1 298 ? 3.659 6.327 -6.815 1.00 86.75 298 TYR A O 1
ATOM 2199 N N . PRO A 1 299 ? 5.209 7.415 -8.031 1.00 83.50 299 PRO A N 1
ATOM 2200 C CA . PRO A 1 299 ? 4.823 8.756 -7.578 1.00 83.50 299 PRO A CA 1
ATOM 2201 C C . PRO A 1 299 ? 3.533 9.327 -8.199 1.00 83.50 299 PRO A C 1
ATOM 2203 O O . PRO A 1 299 ? 3.111 10.407 -7.785 1.00 83.50 299 PRO A O 1
ATOM 2206 N N . MET A 1 300 ? 2.955 8.669 -9.210 1.00 80.69 300 MET A N 1
ATOM 2207 C CA . MET A 1 300 ? 1.685 9.054 -9.848 1.00 80.69 300 MET A CA 1
ATOM 2208 C C . MET A 1 300 ? 0.483 8.446 -9.126 1.00 80.69 300 MET A C 1
ATOM 2210 O O . MET A 1 300 ? -0.514 9.184 -8.960 1.00 80.69 300 MET A O 1
#

Radius of gyration: 20.36 Å; chains: 1; bounding box: 44×43×64 Å

pLDDT: mean 84.76, std 14.46, range [34.19, 98.62]

InterPro domains:
  IPR010651 Sugar transport protein [PTHR16119] (23-300)
  IPR012435 TMEM144 [PF07857] (33-300)

Organism: NCBI:txid1480154